Protein AF-A0A3A5UKL8-F1 (afdb_monomer_lite)

Foldseek 3Di:
DDDDDDDDDDDDDDDDDDDDDDDDDDPPPPPPPCPPVNVVVVVVVVVCVVCVVLVVLLVCLPVVDDDDDDPDDDDDDPQFQFKFKDFPPDGGPAPDDDDQKFQAALVLLVVLVVVVCVVQVWAWDDWDADPQRKTKTWTWDADDRNGFTKIKIWIWHADPVNRIIGIIIIIGTPDDRHPVCPGNVVSVVSRCSSVVSD

Structure (mmCIF, N/CA/C/O backbone):
data_AF-A0A3A5UKL8-F1
#
_entry.id   AF-A0A3A5UKL8-F1
#
loop_
_atom_site.group_PDB
_atom_site.id
_atom_site.type_symbol
_atom_site.label_atom_id
_atom_site.label_alt_id
_atom_site.label_comp_id
_atom_site.label_asym_id
_atom_site.label_entity_id
_atom_site.label_seq_id
_atom_site.pdbx_PDB_ins_code
_atom_site.Cartn_x
_atom_site.Cartn_y
_atom_site.Cartn_z
_atom_site.occupancy
_atom_site.B_iso_or_equiv
_atom_site.auth_seq_id
_atom_site.auth_comp_id
_atom_site.auth_asym_id
_atom_site.auth_atom_id
_atom_site.pdbx_PDB_model_num
ATOM 1 N N . MET A 1 1 ? 36.998 -46.844 -0.025 1.00 38.53 1 MET A N 1
ATOM 2 C CA . MET A 1 1 ? 38.400 -46.957 -0.486 1.00 38.53 1 MET A CA 1
ATOM 3 C C . MET A 1 1 ? 38.426 -47.732 -1.798 1.00 38.53 1 MET A C 1
ATOM 5 O O . MET A 1 1 ? 38.060 -48.898 -1.775 1.00 38.53 1 MET A O 1
ATOM 9 N N . LYS A 1 2 ? 38.783 -47.082 -2.916 1.00 34.06 2 LYS A N 1
ATOM 10 C CA . LYS A 1 2 ? 39.516 -47.637 -4.077 1.00 34.06 2 LYS A CA 1
ATOM 11 C C . LYS A 1 2 ? 39.661 -46.534 -5.134 1.00 34.06 2 LYS A C 1
ATOM 13 O O . LYS A 1 2 ? 38.795 -46.319 -5.970 1.00 34.06 2 LYS A O 1
ATOM 18 N N . PHE A 1 3 ? 40.767 -45.805 -5.012 1.00 35.03 3 PHE A N 1
ATOM 19 C CA . PHE A 1 3 ? 41.309 -44.930 -6.044 1.00 35.03 3 PHE A CA 1
ATOM 20 C C . PHE A 1 3 ? 41.903 -45.806 -7.150 1.00 35.03 3 PHE A C 1
ATOM 22 O O . PHE A 1 3 ? 42.757 -46.646 -6.864 1.00 35.03 3 PHE A O 1
ATOM 29 N N . TYR A 1 4 ? 41.491 -45.598 -8.398 1.00 35.16 4 TYR A N 1
ATOM 30 C CA . TYR A 1 4 ? 42.176 -46.180 -9.549 1.00 35.16 4 TYR A CA 1
ATOM 31 C C . TYR A 1 4 ? 43.195 -45.176 -10.083 1.00 35.16 4 TYR A C 1
ATOM 33 O O . TYR A 1 4 ? 42.866 -44.181 -10.718 1.00 35.16 4 TYR A O 1
ATOM 41 N N . ARG A 1 5 ? 44.458 -45.453 -9.755 1.00 34.31 5 ARG A N 1
ATOM 42 C CA . ARG A 1 5 ? 45.658 -44.773 -10.237 1.00 34.31 5 ARG A CA 1
ATOM 43 C C . ARG A 1 5 ? 46.143 -45.558 -11.457 1.00 34.31 5 ARG A C 1
ATOM 45 O O . ARG A 1 5 ? 46.625 -46.679 -11.293 1.00 34.31 5 ARG A O 1
ATOM 52 N N . TRP A 1 6 ? 45.973 -45.023 -12.664 1.00 31.05 6 TRP A N 1
ATOM 53 C CA . TRP A 1 6 ? 46.477 -45.678 -13.873 1.00 31.05 6 TRP A CA 1
ATOM 54 C C . TRP A 1 6 ? 47.944 -45.293 -14.098 1.00 31.05 6 TRP A C 1
ATOM 56 O O . TRP A 1 6 ? 48.316 -44.123 -14.031 1.00 31.05 6 TRP A O 1
ATOM 66 N N . LYS A 1 7 ? 48.784 -46.320 -14.242 1.00 36.78 7 LYS A N 1
ATOM 67 C CA . LYS A 1 7 ? 50.241 -46.243 -14.364 1.00 36.78 7 LYS A CA 1
ATOM 68 C C . LYS A 1 7 ? 50.633 -45.846 -15.784 1.00 36.78 7 LYS A C 1
ATOM 70 O O . LYS A 1 7 ? 50.150 -46.434 -16.744 1.00 36.78 7 LYS A O 1
ATOM 75 N N . SER A 1 8 ? 51.597 -44.935 -15.880 1.00 43.41 8 SER A N 1
ATOM 76 C CA . SER A 1 8 ? 52.419 -44.747 -17.069 1.00 43.41 8 SER A CA 1
ATOM 77 C C . SER A 1 8 ? 53.201 -46.024 -17.382 1.00 43.41 8 SER A C 1
ATOM 79 O O . SER A 1 8 ? 53.858 -46.572 -16.493 1.00 43.41 8 SER A O 1
ATOM 81 N N . GLN A 1 9 ? 53.226 -46.429 -18.647 1.00 43.12 9 GLN A N 1
ATOM 82 C CA . GLN A 1 9 ? 54.309 -47.242 -19.186 1.00 43.12 9 GLN A CA 1
ATOM 83 C C . GLN A 1 9 ? 54.760 -46.642 -20.516 1.00 43.12 9 GLN A C 1
ATOM 85 O O . GLN A 1 9 ? 54.024 -46.622 -21.496 1.00 43.12 9 GLN A O 1
ATOM 90 N N . GLN A 1 10 ? 55.984 -46.120 -20.490 1.00 45.31 10 GLN A N 1
ATOM 91 C CA . GLN A 1 10 ? 56.838 -45.944 -21.654 1.00 45.31 10 GLN A CA 1
ATOM 92 C C . GLN A 1 10 ? 57.275 -47.329 -22.153 1.00 45.31 10 GLN A C 1
ATOM 94 O O . GLN A 1 10 ? 57.705 -48.162 -21.356 1.00 45.31 10 GLN A O 1
ATOM 99 N N . ALA A 1 11 ? 57.234 -47.532 -23.464 1.00 36.69 11 ALA A N 1
ATOM 100 C CA . ALA A 1 11 ? 58.047 -48.498 -24.202 1.00 36.69 11 ALA A CA 1
ATOM 101 C C . ALA A 1 11 ? 58.337 -47.837 -25.564 1.00 36.69 11 ALA A C 1
ATOM 103 O O . ALA A 1 11 ? 57.407 -47.368 -26.212 1.00 36.69 11 ALA A O 1
ATOM 104 N N . CYS A 1 12 ? 59.597 -47.472 -25.846 1.00 33.09 12 CYS A N 1
ATOM 105 C CA . CYS A 1 12 ? 60.491 -48.168 -26.796 1.00 33.09 12 CYS A CA 1
ATOM 106 C C . CYS A 1 12 ? 59.789 -48.528 -28.122 1.00 33.09 12 CYS A C 1
ATOM 108 O O . CYS A 1 12 ? 58.772 -49.198 -28.098 1.00 33.09 12 CYS A O 1
ATOM 110 N N . GLN A 1 13 ? 60.273 -48.213 -29.321 1.00 34.19 13 GLN A N 1
ATOM 111 C CA . GLN A 1 13 ? 61.625 -47.931 -29.789 1.00 34.19 13 GLN A CA 1
ATOM 112 C C . GLN A 1 13 ? 61.502 -47.472 -31.260 1.00 34.19 13 GLN A C 1
ATOM 114 O O . GLN A 1 13 ? 60.714 -48.029 -32.015 1.00 34.19 13 GLN A O 1
ATOM 119 N N . SER A 1 14 ? 62.276 -46.449 -31.623 1.00 34.25 14 SER A N 1
ATOM 120 C CA . SER A 1 14 ? 62.983 -46.261 -32.903 1.00 34.25 14 SER A CA 1
ATOM 121 C C . SER A 1 14 ? 62.468 -46.982 -34.166 1.00 34.25 14 SER A C 1
ATOM 123 O O . SER A 1 14 ? 62.707 -48.175 -34.343 1.00 34.25 14 SER A O 1
ATOM 125 N N . PHE A 1 15 ? 61.944 -46.206 -35.120 1.00 32.59 15 PHE A N 1
ATOM 126 C CA . PHE A 1 15 ? 62.039 -46.516 -36.548 1.00 32.59 15 PHE A CA 1
ATOM 127 C C . PHE A 1 15 ? 62.592 -45.286 -37.274 1.00 32.59 15 PHE A C 1
ATOM 129 O O . PHE A 1 15 ? 61.926 -44.262 -37.412 1.00 32.59 15 PHE A O 1
ATOM 136 N N . THR A 1 16 ? 63.862 -45.373 -37.651 1.00 41.19 16 THR A N 1
ATOM 137 C CA . THR A 1 16 ? 64.519 -44.499 -38.620 1.00 41.19 16 THR A CA 1
ATOM 138 C C . THR A 1 16 ? 64.016 -44.851 -40.012 1.00 41.19 16 THR A C 1
ATOM 140 O O . THR A 1 16 ? 64.314 -45.938 -40.493 1.00 41.19 16 THR A O 1
ATOM 143 N N . GLU A 1 17 ? 63.340 -43.923 -40.681 1.00 34.19 17 GLU A N 1
ATOM 144 C CA . GLU A 1 17 ? 63.534 -43.740 -42.119 1.00 34.19 17 GLU A CA 1
ATOM 145 C C . GLU A 1 17 ? 63.201 -42.297 -42.502 1.00 34.19 17 GLU A C 1
ATOM 147 O O . GLU A 1 17 ? 62.068 -41.826 -42.428 1.00 34.19 17 GLU A O 1
ATOM 152 N N . GLU A 1 18 ? 64.256 -41.586 -42.869 1.00 46.56 18 GLU A N 1
ATOM 153 C CA . GLU A 1 18 ? 64.249 -40.262 -43.456 1.00 46.56 18 GLU A CA 1
ATOM 154 C C . GLU A 1 18 ? 63.821 -40.405 -44.923 1.00 46.56 18 GLU A C 1
ATOM 156 O O . GLU A 1 18 ? 64.554 -40.957 -45.743 1.00 46.56 18 GLU A O 1
ATOM 161 N N . LYS A 1 19 ? 62.620 -39.934 -45.269 1.00 36.34 19 LYS A N 1
ATOM 162 C CA . LYS A 1 19 ? 62.256 -39.638 -46.660 1.00 36.34 19 LYS A CA 1
ATOM 163 C C . LYS A 1 19 ? 61.601 -38.272 -46.739 1.00 36.34 19 LYS A C 1
ATOM 165 O O . LYS A 1 19 ? 60.424 -38.091 -46.446 1.00 36.34 19 LYS A O 1
ATOM 170 N N . THR A 1 20 ? 62.416 -37.321 -47.167 1.00 42.19 20 THR A N 1
ATOM 171 C CA . THR A 1 20 ? 62.045 -35.994 -47.635 1.00 42.19 20 THR A CA 1
ATOM 172 C C . THR A 1 20 ? 61.015 -36.119 -48.757 1.00 42.19 20 THR A C 1
ATOM 174 O O . THR A 1 20 ? 61.348 -36.526 -49.869 1.00 42.19 20 THR A O 1
ATOM 177 N N . VAL A 1 21 ? 59.763 -35.757 -48.479 1.00 41.50 21 VAL A N 1
ATOM 178 C CA . VAL A 1 21 ? 58.783 -35.413 -49.514 1.00 41.50 21 VAL A CA 1
ATOM 179 C C . VAL A 1 21 ? 58.442 -33.948 -49.318 1.00 41.50 21 VAL A C 1
ATOM 181 O O . VAL A 1 21 ? 57.810 -33.550 -48.343 1.00 41.50 21 VAL A O 1
ATOM 184 N N . ALA A 1 22 ? 58.962 -33.145 -50.238 1.00 43.88 22 ALA A N 1
ATOM 185 C CA . ALA A 1 22 ? 58.664 -31.736 -50.358 1.00 43.88 22 ALA A CA 1
ATOM 186 C C . ALA A 1 22 ? 57.206 -31.537 -50.792 1.00 43.88 22 ALA A C 1
ATOM 188 O O . ALA A 1 22 ? 56.744 -32.196 -51.721 1.00 43.88 22 ALA A O 1
ATOM 189 N N . GLY A 1 23 ? 56.550 -30.562 -50.164 1.00 50.50 23 GLY A N 1
ATOM 190 C CA . GLY A 1 23 ? 55.407 -29.851 -50.730 1.00 50.50 23 GLY A CA 1
ATOM 191 C C . GLY A 1 23 ? 54.061 -30.549 -50.586 1.00 50.50 23 GLY A C 1
ATOM 192 O O . GLY A 1 23 ? 53.687 -31.354 -51.430 1.00 50.50 23 GLY A O 1
ATOM 193 N N . LEU A 1 24 ? 53.313 -30.152 -49.556 1.00 37.59 24 LEU A N 1
ATOM 194 C CA . LEU A 1 24 ? 51.869 -29.901 -49.598 1.00 37.59 24 LEU A CA 1
ATOM 195 C C . LEU A 1 24 ? 51.507 -29.208 -48.281 1.00 37.59 24 LEU A C 1
ATOM 197 O O . LEU A 1 24 ? 51.531 -29.824 -47.217 1.00 37.59 24 LEU A O 1
ATOM 201 N N . ASP A 1 25 ? 51.262 -27.902 -48.369 1.00 43.31 25 ASP A N 1
ATOM 202 C CA . ASP A 1 25 ? 50.915 -27.039 -47.245 1.00 43.31 25 ASP A CA 1
ATOM 203 C C . ASP A 1 25 ? 49.717 -27.609 -46.476 1.00 43.31 25 ASP A C 1
ATOM 205 O O . ASP A 1 25 ? 48.596 -27.695 -46.981 1.00 43.31 25 ASP A O 1
ATOM 209 N N . SER A 1 26 ? 49.955 -28.005 -45.228 1.00 47.50 26 SER A N 1
ATOM 210 C CA . SER A 1 26 ? 48.895 -28.210 -44.247 1.00 47.50 26 SER A CA 1
ATOM 211 C C . SER A 1 26 ? 48.139 -26.889 -44.080 1.00 47.50 26 SER A C 1
ATOM 213 O O . SER A 1 26 ? 48.803 -25.875 -43.842 1.00 47.50 26 SER A O 1
ATOM 215 N N . PRO A 1 27 ? 46.793 -26.853 -44.157 1.00 44.50 27 PRO A N 1
ATOM 216 C CA . PRO A 1 27 ? 46.073 -25.630 -43.856 1.00 44.50 27 PRO A CA 1
ATOM 217 C C . PRO A 1 27 ? 46.375 -25.304 -42.398 1.00 44.50 27 PRO A C 1
ATOM 219 O O . PRO A 1 27 ? 46.068 -26.090 -41.497 1.00 44.50 27 PRO A O 1
ATOM 222 N N . SER A 1 28 ? 47.033 -24.171 -42.170 1.00 49.81 28 SER A N 1
ATOM 223 C CA . SER A 1 28 ? 47.140 -23.592 -40.846 1.00 49.81 28 SER A CA 1
ATOM 224 C C . SER A 1 28 ? 45.715 -23.398 -40.350 1.00 49.81 28 SER A C 1
ATOM 226 O O . SER A 1 28 ? 44.992 -22.514 -40.809 1.00 49.81 28 SER A O 1
ATOM 228 N N . PHE A 1 29 ? 45.282 -24.269 -39.441 1.00 46.78 29 PHE A N 1
ATOM 229 C CA . PHE A 1 29 ? 44.143 -23.981 -38.594 1.00 46.78 29 PHE A CA 1
ATOM 230 C C . PHE A 1 29 ? 44.604 -22.838 -37.696 1.00 46.78 29 PHE A C 1
ATOM 232 O O . PHE A 1 29 ? 45.154 -23.060 -36.617 1.00 46.78 29 PHE A O 1
ATOM 239 N N . GLU A 1 30 ? 44.481 -21.610 -38.202 1.00 51.97 30 GLU A N 1
ATOM 240 C CA . GLU A 1 30 ? 44.571 -20.413 -37.387 1.00 51.97 30 GLU A CA 1
ATOM 241 C C . GLU A 1 30 ? 43.413 -20.504 -36.400 1.00 51.97 30 GLU A C 1
ATOM 243 O O . GLU A 1 30 ? 42.276 -20.119 -36.677 1.00 51.97 30 GLU A O 1
ATOM 248 N N . ALA A 1 31 ? 43.689 -21.113 -35.248 1.00 53.84 31 ALA A N 1
ATOM 249 C CA . ALA A 1 31 ? 42.859 -20.946 -34.083 1.00 53.84 31 ALA A CA 1
ATOM 250 C C . ALA A 1 31 ? 42.788 -19.438 -33.864 1.00 53.84 31 ALA A C 1
ATOM 252 O O . ALA A 1 31 ? 43.790 -18.799 -33.551 1.00 53.84 31 ALA A O 1
ATOM 253 N N . PHE A 1 32 ? 41.617 -18.865 -34.122 1.00 56.09 32 PHE A N 1
ATOM 254 C CA . PHE A 1 32 ? 41.332 -17.478 -33.818 1.00 56.09 32 PHE A CA 1
ATOM 255 C C . PHE A 1 32 ? 41.470 -17.332 -32.299 1.00 56.09 32 PHE A C 1
ATOM 257 O O . PHE A 1 32 ? 40.520 -17.584 -31.554 1.00 56.09 32 PHE A O 1
ATOM 264 N N . GLU A 1 33 ? 42.676 -16.995 -31.832 1.00 60.69 33 GLU A N 1
ATOM 265 C CA . GLU A 1 33 ? 42.935 -16.536 -30.475 1.00 60.69 33 GLU A CA 1
ATOM 266 C C . GLU A 1 33 ? 42.193 -15.214 -30.325 1.00 60.69 33 GLU A C 1
ATOM 268 O O . GLU A 1 33 ? 42.718 -14.119 -30.524 1.00 60.69 33 GLU A O 1
ATOM 273 N N . MET A 1 34 ? 40.898 -15.315 -30.044 1.00 60.25 34 MET A N 1
ATOM 274 C CA . MET A 1 34 ? 40.113 -14.152 -29.714 1.00 60.25 34 MET A CA 1
ATOM 275 C C . MET A 1 34 ? 40.633 -13.645 -28.377 1.00 60.25 34 MET A C 1
ATOM 277 O O . MET A 1 34 ? 40.424 -14.276 -27.340 1.00 60.25 34 MET A O 1
ATOM 281 N N . ASP A 1 35 ? 41.322 -12.508 -28.421 1.00 78.00 35 ASP A N 1
ATOM 282 C CA . ASP A 1 35 ? 41.849 -11.837 -27.244 1.00 78.00 35 ASP A CA 1
ATOM 283 C C . ASP A 1 35 ? 40.773 -11.774 -26.146 1.00 78.00 35 ASP A C 1
ATOM 285 O O . ASP A 1 35 ? 39.635 -11.347 -26.379 1.00 78.00 35 ASP A O 1
ATOM 289 N N . ARG A 1 36 ? 41.132 -12.214 -24.935 1.00 75.12 36 ARG A N 1
ATOM 290 C CA . ARG A 1 36 ? 40.248 -12.247 -23.762 1.00 75.12 36 ARG A CA 1
ATOM 291 C C . ARG A 1 36 ? 39.594 -10.885 -23.524 1.00 75.12 36 ARG A C 1
ATOM 293 O O . ARG A 1 36 ? 38.433 -10.845 -23.122 1.00 75.12 36 ARG A O 1
ATOM 300 N N . SER A 1 37 ? 40.287 -9.785 -23.838 1.00 81.50 37 SER A N 1
ATOM 301 C CA . SER A 1 37 ? 39.715 -8.436 -23.745 1.00 81.50 37 SER A CA 1
ATOM 302 C C . SER A 1 37 ? 38.601 -8.197 -24.775 1.00 81.50 37 SER A C 1
ATOM 304 O O . SER A 1 37 ? 37.589 -7.568 -24.470 1.00 81.50 37 SER A O 1
ATOM 306 N N . THR A 1 38 ? 38.735 -8.751 -25.981 1.00 82.44 38 THR A N 1
ATOM 307 C CA . THR A 1 38 ? 37.734 -8.662 -27.052 1.00 82.44 38 THR A CA 1
ATOM 308 C C . THR A 1 38 ? 36.508 -9.518 -26.729 1.00 82.44 38 THR A C 1
ATOM 310 O O . THR A 1 38 ? 35.379 -9.062 -26.910 1.00 82.44 38 THR A O 1
ATOM 313 N N . LEU A 1 39 ? 36.712 -10.717 -26.177 1.00 81.94 39 LEU A N 1
ATOM 314 C CA . LEU A 1 39 ? 35.647 -11.571 -25.638 1.00 81.94 39 LEU A CA 1
ATOM 315 C C . LEU A 1 39 ? 34.871 -10.888 -24.506 1.00 81.94 39 LEU A C 1
ATOM 317 O O . LEU A 1 39 ? 33.641 -10.875 -24.520 1.00 81.94 39 LEU A O 1
ATOM 321 N N . GLN A 1 40 ? 35.581 -10.265 -23.563 1.00 88.62 40 GLN A N 1
ATOM 322 C CA . GLN A 1 40 ? 34.977 -9.512 -22.462 1.00 88.62 40 GLN A CA 1
ATOM 323 C C . GLN A 1 40 ? 34.158 -8.319 -22.966 1.00 88.62 40 GLN A C 1
ATOM 325 O O . GLN A 1 40 ? 33.013 -8.148 -22.555 1.00 88.62 40 GLN A O 1
ATOM 330 N N . LYS A 1 41 ? 34.695 -7.528 -23.904 1.00 92.06 41 LYS A N 1
ATOM 331 C CA . LYS A 1 41 ? 33.972 -6.398 -24.512 1.00 92.06 41 LYS A CA 1
ATOM 332 C C . LYS A 1 41 ? 32.702 -6.854 -25.231 1.00 92.06 41 LYS A C 1
ATOM 334 O O . LYS A 1 41 ? 31.648 -6.262 -25.025 1.00 92.06 41 LYS A O 1
ATOM 339 N N . ARG A 1 42 ? 32.779 -7.925 -26.032 1.00 92.25 42 ARG A N 1
ATOM 340 C CA . ARG A 1 42 ? 31.611 -8.508 -26.717 1.00 92.25 42 ARG A CA 1
ATOM 341 C C . ARG A 1 42 ? 30.565 -9.002 -25.717 1.00 92.25 42 ARG A C 1
ATOM 343 O O . ARG A 1 42 ? 29.3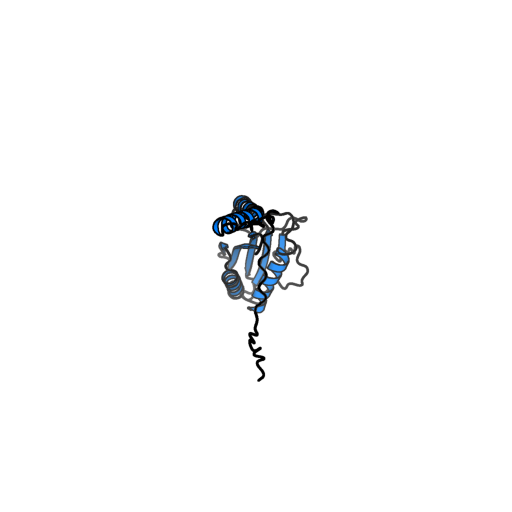87 -8.720 -25.898 1.00 92.25 42 ARG A O 1
ATOM 350 N N . GLY A 1 43 ? 30.996 -9.665 -24.644 1.00 93.50 43 GLY A N 1
ATOM 351 C CA . GLY A 1 43 ? 30.113 -10.105 -23.563 1.00 93.50 43 GLY A CA 1
ATOM 352 C C . GLY A 1 43 ? 29.381 -8.944 -22.887 1.00 93.50 43 GLY A C 1
ATOM 353 O O . GLY A 1 43 ? 28.164 -8.996 -22.744 1.00 93.50 43 GLY A O 1
ATOM 354 N N . ILE A 1 44 ? 30.091 -7.864 -22.546 1.00 94.81 44 ILE A N 1
ATOM 355 C CA . ILE A 1 44 ? 29.489 -6.663 -21.943 1.00 94.81 44 ILE A CA 1
ATOM 356 C C . ILE A 1 44 ? 28.454 -6.037 -22.883 1.00 94.81 44 ILE A C 1
ATOM 358 O O . ILE A 1 44 ? 27.345 -5.732 -22.452 1.00 94.81 44 ILE A O 1
ATOM 362 N N . VAL A 1 45 ? 28.784 -5.881 -24.168 1.00 95.25 45 VAL A N 1
ATOM 363 C CA . VAL A 1 45 ? 27.853 -5.321 -25.159 1.00 95.25 45 VAL A CA 1
ATOM 364 C C . VAL A 1 45 ? 26.594 -6.181 -25.278 1.00 95.25 45 VAL A C 1
ATOM 366 O O . VAL A 1 45 ? 25.495 -5.637 -25.299 1.00 95.25 45 VAL A O 1
ATOM 369 N N . LEU A 1 46 ? 26.728 -7.511 -25.298 1.00 96.00 46 LEU A N 1
ATOM 370 C CA . LEU A 1 46 ? 25.575 -8.414 -25.336 1.00 96.00 46 LEU A CA 1
ATOM 371 C C . LEU A 1 46 ? 24.699 -8.284 -24.086 1.00 96.00 46 LEU A C 1
ATOM 373 O O . LEU A 1 46 ? 23.481 -8.196 -24.214 1.00 96.00 46 LEU A O 1
ATOM 377 N N . VAL A 1 47 ? 25.297 -8.214 -22.893 1.00 96.19 47 VAL A N 1
ATOM 378 C CA . VAL A 1 47 ? 24.549 -8.016 -21.639 1.00 96.19 47 VAL A CA 1
ATOM 379 C C . VAL A 1 47 ? 23.787 -6.692 -21.658 1.00 96.19 47 VAL A C 1
ATOM 381 O O . VAL A 1 47 ? 22.615 -6.667 -21.294 1.00 96.19 47 VAL A O 1
ATOM 384 N N . LEU A 1 48 ? 24.419 -5.607 -22.115 1.00 95.31 48 LEU A N 1
ATOM 385 C CA . LEU A 1 48 ? 23.770 -4.299 -22.235 1.00 95.31 48 LEU A CA 1
ATOM 386 C C . LEU A 1 48 ? 22.632 -4.312 -23.256 1.00 95.31 48 LEU A C 1
ATOM 388 O O . LEU A 1 48 ? 21.573 -3.756 -22.991 1.00 95.31 48 LEU A O 1
ATOM 392 N N . LEU A 1 49 ? 22.817 -4.963 -24.406 1.00 96.25 49 LEU A N 1
ATOM 393 C CA . LEU A 1 49 ? 21.767 -5.069 -25.420 1.00 96.25 49 LEU A CA 1
ATOM 394 C C . LEU A 1 49 ? 20.561 -5.850 -24.894 1.00 96.25 49 LEU A C 1
ATOM 396 O O . LEU A 1 49 ? 19.434 -5.394 -25.063 1.00 96.25 49 LEU A O 1
ATOM 400 N N . ILE A 1 50 ? 20.795 -6.972 -24.209 1.00 96.62 50 ILE A N 1
ATOM 401 C CA . ILE A 1 50 ? 19.732 -7.807 -23.634 1.00 96.62 50 ILE A CA 1
ATOM 402 C C . ILE A 1 50 ? 19.005 -7.082 -22.492 1.00 96.62 50 ILE A C 1
ATOM 404 O O . ILE A 1 50 ? 17.787 -7.197 -22.385 1.00 96.62 50 ILE A O 1
ATOM 408 N N . SER A 1 51 ? 19.714 -6.321 -21.651 1.00 96.06 51 SER A N 1
ATOM 409 C CA . SER A 1 51 ? 19.100 -5.591 -20.531 1.00 96.06 51 SER A CA 1
ATOM 410 C C . SER A 1 51 ? 18.485 -4.247 -20.927 1.00 96.06 51 SER A C 1
ATOM 412 O O . SER A 1 51 ? 17.638 -3.730 -20.196 1.00 96.06 51 SER A O 1
ATOM 414 N N . SER A 1 52 ? 18.862 -3.688 -22.084 1.00 96.44 52 SER A N 1
ATOM 415 C CA . SER A 1 52 ? 18.408 -2.366 -22.525 1.00 96.44 52 SER A CA 1
ATOM 416 C C . SER A 1 52 ? 16.885 -2.200 -22.567 1.00 96.44 52 SER A C 1
ATOM 418 O O . SER A 1 52 ? 16.424 -1.170 -22.075 1.00 96.44 52 SER A O 1
ATOM 420 N N . PRO A 1 53 ? 16.066 -3.169 -23.034 1.00 95.50 53 PRO A N 1
ATOM 421 C CA . PRO A 1 53 ? 14.619 -2.985 -23.051 1.00 95.50 53 PRO A CA 1
ATOM 422 C C . PRO A 1 53 ? 14.046 -2.880 -21.636 1.00 95.50 53 PRO A C 1
ATOM 424 O O . PRO A 1 53 ? 13.222 -2.010 -21.375 1.00 95.50 53 PRO A O 1
ATOM 427 N N . TRP A 1 54 ? 14.529 -3.704 -20.699 1.00 95.38 54 TRP A N 1
ATOM 428 C CA . TRP A 1 54 ? 14.087 -3.648 -19.305 1.00 95.38 54 TRP A CA 1
ATOM 429 C C . TRP A 1 54 ? 14.476 -2.317 -18.652 1.00 95.38 54 TRP A C 1
ATOM 431 O O . TRP A 1 54 ? 13.638 -1.688 -18.015 1.00 95.38 54 TRP A O 1
ATOM 441 N N . LEU A 1 55 ? 15.704 -1.834 -18.872 1.00 95.12 55 LEU A N 1
ATOM 442 C CA . LEU A 1 55 ? 16.150 -0.537 -18.348 1.00 95.12 55 LEU A CA 1
ATOM 443 C C . LEU A 1 55 ? 15.340 0.635 -18.918 1.00 95.12 55 LEU A C 1
ATOM 445 O O . LEU A 1 55 ? 14.989 1.553 -18.179 1.00 95.12 55 LEU A O 1
ATOM 449 N N . LEU A 1 56 ? 15.009 0.595 -20.210 1.00 95.12 56 LEU A N 1
ATOM 450 C CA . LEU A 1 56 ? 14.154 1.601 -20.842 1.00 95.12 56 LEU A CA 1
ATOM 451 C C . LEU A 1 56 ? 12.734 1.574 -20.265 1.00 95.12 56 LEU A C 1
ATOM 453 O O . LEU A 1 56 ? 12.185 2.633 -19.972 1.00 95.12 56 LEU A O 1
ATOM 457 N N . CYS A 1 57 ? 12.164 0.387 -20.034 1.00 94.00 57 CYS A N 1
ATOM 458 C CA . CYS A 1 57 ? 10.882 0.252 -19.342 1.00 94.00 57 CYS A CA 1
ATOM 459 C C . CYS A 1 57 ? 10.939 0.834 -17.925 1.00 94.00 57 CYS A C 1
ATOM 461 O O . CYS A 1 57 ? 10.048 1.584 -17.545 1.00 94.00 57 CYS A O 1
ATOM 463 N N . GLN A 1 58 ? 11.998 0.550 -17.164 1.00 93.94 58 GLN A N 1
ATOM 464 C CA . GLN A 1 58 ? 12.172 1.099 -15.817 1.00 93.94 58 GLN A CA 1
ATOM 465 C C . GLN A 1 58 ? 12.254 2.630 -15.825 1.00 93.94 58 GLN A C 1
ATOM 467 O O . GLN A 1 58 ? 11.599 3.291 -15.021 1.00 93.94 58 GLN A O 1
ATOM 472 N N . ALA A 1 59 ? 13.012 3.206 -16.763 1.00 94.19 59 ALA A N 1
ATOM 473 C CA . ALA A 1 59 ? 13.090 4.654 -16.929 1.00 94.19 59 ALA A CA 1
ATOM 474 C C . ALA A 1 59 ? 11.724 5.260 -17.294 1.00 94.19 59 ALA A C 1
ATOM 476 O O . ALA A 1 59 ? 11.341 6.287 -16.738 1.00 94.19 59 ALA A O 1
ATOM 477 N N . TRP A 1 60 ? 10.966 4.604 -18.179 1.00 94.88 60 TRP A N 1
ATOM 478 C CA . TRP A 1 60 ? 9.614 5.031 -18.541 1.00 94.88 60 TRP A CA 1
ATOM 479 C C . TRP A 1 60 ? 8.662 5.010 -17.344 1.00 94.88 60 TRP A C 1
ATOM 481 O O . TRP A 1 60 ? 7.954 5.985 -17.117 1.00 94.88 60 TRP A O 1
ATOM 491 N N . ILE A 1 61 ? 8.661 3.932 -16.556 1.00 93.56 61 ILE A N 1
ATOM 492 C CA . ILE A 1 61 ? 7.811 3.795 -15.364 1.00 93.56 61 ILE A CA 1
ATOM 493 C C . ILE A 1 61 ? 8.131 4.893 -14.345 1.00 93.56 61 ILE A C 1
ATOM 495 O O . ILE A 1 61 ? 7.217 5.528 -13.826 1.00 93.56 61 ILE A O 1
ATOM 499 N N . ALA A 1 62 ? 9.418 5.157 -14.102 1.00 89.19 62 ALA A N 1
ATOM 500 C CA . ALA A 1 62 ? 9.854 6.171 -13.146 1.00 89.19 62 ALA A CA 1
ATOM 501 C C . ALA A 1 62 ? 9.400 7.594 -13.520 1.00 89.19 62 ALA A C 1
ATOM 503 O O . ALA A 1 62 ? 9.137 8.399 -12.633 1.00 89.19 62 ALA A O 1
ATOM 504 N N . VAL A 1 63 ? 9.309 7.902 -14.817 1.00 92.31 63 VAL A N 1
ATOM 505 C CA . VAL A 1 63 ? 8.849 9.213 -15.308 1.00 92.31 63 VAL A CA 1
ATOM 506 C C . VAL A 1 63 ? 7.326 9.261 -15.462 1.00 92.31 63 VAL A C 1
ATOM 508 O O . VAL A 1 63 ? 6.718 10.298 -15.219 1.00 92.31 63 VAL A O 1
ATOM 511 N N . GLY A 1 64 ? 6.704 8.156 -15.875 1.00 91.06 64 GLY A N 1
ATOM 512 C CA . GLY A 1 64 ? 5.277 8.086 -16.189 1.00 91.06 64 GLY A CA 1
ATOM 513 C C . GLY A 1 64 ? 4.356 7.967 -14.975 1.00 91.06 64 GLY A C 1
ATOM 514 O O . GLY A 1 64 ? 3.159 8.195 -15.120 1.00 91.06 64 GLY A O 1
ATOM 515 N N . ALA A 1 65 ? 4.887 7.615 -13.804 1.00 91.62 65 ALA A N 1
ATOM 516 C CA . ALA A 1 65 ? 4.115 7.448 -12.574 1.00 91.62 65 ALA A CA 1
ATOM 517 C C . ALA A 1 65 ? 4.791 8.134 -11.378 1.00 91.62 65 ALA A C 1
ATOM 519 O O . ALA A 1 65 ? 5.309 7.444 -10.490 1.00 91.62 65 ALA A O 1
ATOM 520 N N . PRO A 1 66 ? 4.811 9.480 -11.351 1.00 89.50 66 PRO A N 1
ATOM 521 C CA . PRO A 1 66 ? 5.311 10.224 -10.202 1.00 89.50 66 PRO A CA 1
ATOM 522 C C . PRO A 1 66 ? 4.510 9.891 -8.938 1.00 89.50 66 PRO A C 1
ATOM 524 O O . PRO A 1 66 ? 3.384 9.400 -9.011 1.00 89.50 66 PRO A O 1
ATOM 527 N N . ASP A 1 67 ? 5.126 10.121 -7.779 1.00 90.75 67 ASP A N 1
ATOM 528 C CA . ASP A 1 67 ? 4.464 9.953 -6.487 1.00 90.75 67 ASP A CA 1
ATOM 529 C C . ASP A 1 67 ? 3.517 11.125 -6.230 1.00 90.75 67 ASP A C 1
ATOM 531 O O . ASP A 1 67 ? 3.963 12.263 -6.112 1.00 90.75 67 ASP A O 1
ATOM 535 N N . GLU A 1 68 ? 2.228 10.818 -6.125 1.00 88.19 68 GLU A N 1
ATOM 536 C CA . GLU A 1 68 ? 1.156 11.757 -5.801 1.00 88.19 68 GLU A CA 1
ATOM 537 C C . GLU A 1 68 ? 0.518 11.301 -4.495 1.00 88.19 68 GLU A C 1
ATOM 539 O O . GLU A 1 68 ? 0.224 10.122 -4.352 1.00 88.19 68 GLU A O 1
ATOM 544 N N . ALA A 1 69 ? 0.339 12.202 -3.535 1.00 90.31 69 ALA A N 1
ATOM 545 C CA . ALA A 1 69 ? -0.215 11.871 -2.227 1.00 90.31 69 ALA A CA 1
ATOM 546 C C . ALA A 1 69 ? -1.752 11.878 -2.257 1.00 90.31 69 ALA A C 1
ATOM 548 O O . ALA A 1 69 ? -2.364 12.864 -2.672 1.00 90.31 69 ALA A O 1
ATOM 549 N N . PHE A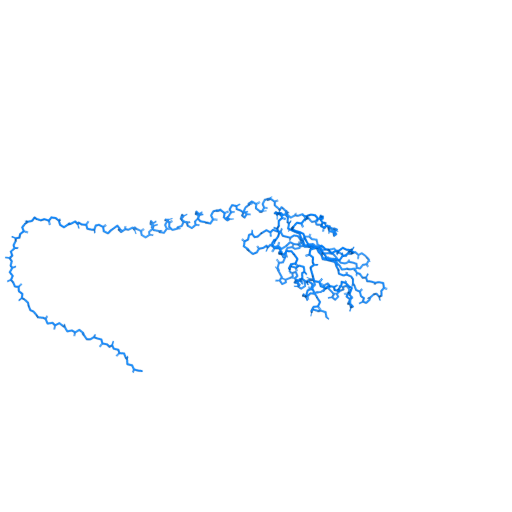 1 70 ? -2.380 10.812 -1.763 1.00 89.69 70 PHE A N 1
ATOM 550 C CA . PHE A 1 70 ? -3.819 10.747 -1.525 1.00 89.69 70 PHE A CA 1
ATOM 551 C C . PHE A 1 70 ? -4.095 11.023 -0.056 1.00 89.69 70 PHE A C 1
ATOM 553 O O . PHE A 1 70 ? -3.685 10.248 0.799 1.00 89.69 70 PHE A O 1
ATOM 560 N N . THR A 1 71 ? -4.813 12.103 0.240 1.00 89.06 71 THR A N 1
ATOM 561 C CA . THR A 1 71 ? -5.225 12.473 1.608 1.00 89.06 71 THR A CA 1
ATOM 562 C C . THR A 1 71 ? -6.620 11.968 1.971 1.00 89.06 71 THR A C 1
ATOM 564 O O . THR A 1 71 ? -7.097 12.178 3.081 1.00 89.06 71 THR A O 1
ATOM 567 N N . VAL A 1 72 ? -7.305 11.335 1.020 1.00 91.12 72 VAL A N 1
ATOM 568 C CA . VAL A 1 72 ? -8.647 10.779 1.180 1.00 91.12 72 VAL A CA 1
ATOM 569 C C . VAL A 1 72 ? -8.693 9.406 0.534 1.00 91.12 72 VAL A C 1
ATOM 571 O O . VAL A 1 72 ? -8.019 9.180 -0.472 1.00 91.12 72 VAL A O 1
ATOM 574 N N . MET A 1 73 ? -9.506 8.511 1.094 1.00 94.19 73 MET A N 1
ATOM 575 C CA . MET A 1 73 ? -9.673 7.164 0.557 1.00 94.19 73 MET A CA 1
ATOM 576 C C .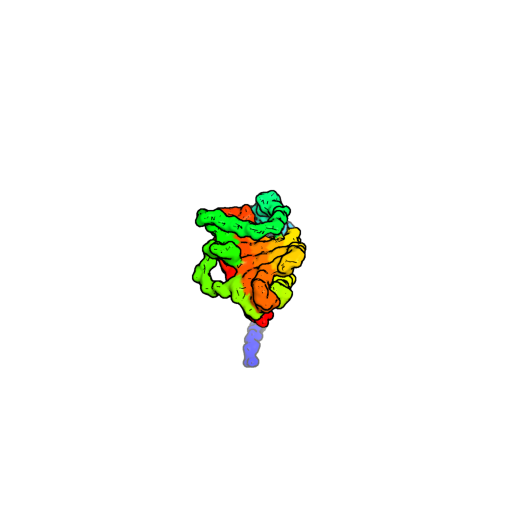 MET A 1 73 ? -10.252 7.218 -0.871 1.00 94.19 73 MET A C 1
ATOM 578 O O . MET A 1 73 ? -11.342 7.768 -1.062 1.00 94.19 73 MET A O 1
ATOM 582 N N . PRO A 1 74 ? -9.542 6.685 -1.881 1.00 93.44 74 PRO A N 1
ATOM 583 C CA . PRO A 1 74 ? -10.028 6.655 -3.256 1.00 93.44 74 PRO A CA 1
ATOM 584 C C . PRO A 1 74 ? -11.026 5.510 -3.490 1.00 93.44 74 PRO A C 1
ATOM 586 O O . PRO A 1 74 ? -11.051 4.511 -2.771 1.00 93.44 74 PRO A O 1
ATOM 589 N N . SER A 1 75 ? -11.829 5.638 -4.548 1.00 93.31 75 SER A N 1
ATOM 590 C CA . SER A 1 75 ? -12.769 4.609 -5.005 1.00 93.31 75 SER A CA 1
ATOM 591 C C . SER A 1 75 ? -12.332 3.993 -6.335 1.00 93.31 75 SER A C 1
ATOM 593 O O . SER A 1 75 ? -11.686 4.643 -7.161 1.00 93.31 75 SER A O 1
ATOM 595 N N . CYS A 1 76 ? -12.695 2.728 -6.558 1.00 93.69 76 CYS A N 1
ATOM 596 C CA . CYS A 1 76 ? -12.406 2.049 -7.819 1.00 93.69 76 CYS A CA 1
ATOM 597 C C . CYS A 1 76 ? -13.454 2.398 -8.893 1.00 93.69 76 CYS A C 1
ATOM 599 O O . CYS A 1 76 ? -14.654 2.293 -8.640 1.00 93.69 76 CYS A O 1
ATOM 601 N N . PRO A 1 77 ? -13.043 2.745 -10.126 1.00 91.69 77 PRO A N 1
ATOM 602 C CA . PRO A 1 77 ? -13.965 2.818 -11.259 1.00 91.69 77 PRO A CA 1
ATOM 603 C C . PRO A 1 77 ? -14.591 1.447 -11.562 1.00 91.69 77 PRO A C 1
ATOM 605 O O . PRO A 1 77 ? -13.881 0.445 -11.558 1.00 91.69 77 PRO A O 1
ATOM 608 N N . GLU A 1 78 ? -15.874 1.395 -11.945 1.00 88.25 78 GLU A N 1
ATOM 609 C CA . GLU A 1 78 ? -16.610 0.125 -12.142 1.00 88.25 78 GLU A CA 1
ATOM 610 C C . GLU A 1 78 ? -15.968 -0.841 -13.156 1.00 88.25 78 GLU A C 1
ATOM 612 O O . GLU A 1 78 ? -16.110 -2.058 -13.046 1.00 88.25 78 GLU A O 1
ATOM 617 N N . THR A 1 79 ? -15.232 -0.316 -14.139 1.00 88.94 79 THR A N 1
ATOM 618 C CA . THR A 1 79 ? -14.567 -1.101 -15.199 1.00 88.94 79 THR A CA 1
ATOM 619 C C . THR A 1 79 ? -13.061 -1.276 -14.980 1.00 88.94 79 THR A C 1
ATOM 621 O O . THR A 1 79 ? -12.358 -1.766 -15.866 1.00 88.94 79 THR A O 1
ATOM 624 N N . SER A 1 80 ? -12.543 -0.871 -13.818 1.00 92.25 80 SER A N 1
ATOM 625 C CA . SER A 1 80 ? -11.116 -0.942 -13.524 1.00 92.25 80 SER A CA 1
ATOM 626 C C . SER A 1 80 ? -10.633 -2.385 -13.389 1.00 92.25 80 SER A C 1
ATOM 628 O O . SER A 1 80 ? -11.138 -3.189 -12.615 1.00 92.25 80 SER A O 1
ATOM 630 N N . SER A 1 81 ? -9.579 -2.722 -14.130 1.00 93.44 81 SER A N 1
ATOM 631 C CA . SER A 1 81 ? -8.915 -4.019 -13.994 1.00 93.44 81 SER A CA 1
ATOM 632 C C . SER A 1 81 ? -7.586 -3.952 -13.232 1.00 93.44 81 SER A C 1
ATOM 634 O O . SER A 1 81 ? -6.854 -4.943 -13.186 1.00 93.44 81 SER A O 1
ATOM 636 N N . ASN A 1 82 ? -7.286 -2.816 -12.612 1.00 94.75 82 ASN A N 1
ATOM 637 C CA . ASN A 1 82 ? -6.051 -2.539 -11.883 1.00 94.75 82 ASN A CA 1
ATOM 638 C C . ASN A 1 82 ? -6.306 -1.922 -10.498 1.00 94.75 82 ASN A C 1
ATOM 640 O O . ASN A 1 82 ? -5.399 -1.321 -9.929 1.00 94.75 82 ASN A O 1
ATOM 644 N N . CYS A 1 83 ? -7.531 -2.022 -9.986 1.00 95.56 83 CYS A N 1
ATOM 645 C CA . CYS A 1 83 ? -7.952 -1.493 -8.694 1.00 95.56 83 CYS A CA 1
ATOM 646 C C . CYS A 1 83 ? -8.644 -2.596 -7.897 1.00 95.56 83 CYS A C 1
ATOM 648 O O . CYS A 1 83 ? -9.373 -3.413 -8.467 1.00 95.56 83 CYS A O 1
ATOM 650 N N . ALA A 1 84 ? -8.416 -2.603 -6.591 1.00 96.81 84 ALA A N 1
ATOM 651 C CA . ALA A 1 84 ? -9.126 -3.418 -5.624 1.00 96.81 84 ALA A CA 1
ATOM 652 C C . ALA A 1 84 ? -9.444 -2.563 -4.393 1.00 96.81 84 ALA A C 1
ATOM 654 O O . ALA A 1 84 ? -8.662 -1.692 -4.004 1.00 96.81 84 ALA A O 1
ATOM 655 N N . HIS A 1 85 ? -10.606 -2.796 -3.792 1.00 96.94 85 HIS A N 1
ATOM 656 C CA . HIS A 1 85 ? -11.069 -2.029 -2.642 1.00 96.94 85 HIS A CA 1
ATOM 657 C C . HIS A 1 85 ? -11.897 -2.900 -1.707 1.00 96.94 85 HIS A C 1
ATOM 659 O O . HIS A 1 85 ? -12.652 -3.766 -2.155 1.00 96.94 85 HIS A O 1
ATOM 665 N N . LEU A 1 86 ? -11.753 -2.658 -0.410 1.00 96.25 86 LEU A N 1
ATOM 666 C CA . LEU A 1 86 ? -12.392 -3.422 0.644 1.00 96.25 86 LEU A CA 1
ATOM 667 C C . LEU A 1 86 ? -12.746 -2.499 1.816 1.00 96.25 86 LEU A C 1
ATOM 669 O O . LEU A 1 86 ? -11.857 -2.059 2.537 1.00 96.25 86 LEU A O 1
ATOM 673 N N . GLY A 1 87 ? -14.033 -2.240 2.042 1.00 94.12 87 GLY A N 1
ATOM 674 C CA . GLY A 1 87 ? -14.504 -1.412 3.158 1.00 94.12 87 GLY A CA 1
ATOM 675 C C . GLY A 1 87 ? -15.253 -0.171 2.697 1.00 94.12 87 GLY A C 1
ATOM 676 O O . GLY A 1 87 ? -15.705 -0.100 1.564 1.00 94.12 87 GLY A O 1
ATOM 677 N N . GLY A 1 88 ? -15.525 0.762 3.612 1.00 87.56 88 GLY A N 1
ATOM 678 C CA . GLY A 1 88 ? -16.218 2.012 3.258 1.00 87.56 88 GLY A CA 1
ATOM 679 C C . GLY A 1 88 ? -17.656 1.852 2.733 1.00 87.56 88 GLY A C 1
ATOM 680 O O . GLY A 1 88 ? -18.268 2.827 2.305 1.00 87.56 88 GLY A O 1
ATOM 681 N N . GLY A 1 89 ? -18.220 0.638 2.784 1.00 85.69 89 GLY A N 1
ATOM 682 C CA . GLY A 1 89 ? -19.521 0.306 2.198 1.00 85.69 89 GLY A CA 1
ATOM 683 C C . GLY A 1 89 ? -19.463 -0.217 0.759 1.00 85.69 89 GLY A C 1
ATOM 684 O O . GLY A 1 89 ? -20.522 -0.463 0.187 1.00 85.69 89 GLY A O 1
ATOM 685 N N . ASP A 1 90 ? -18.268 -0.423 0.199 1.00 86.25 90 ASP A N 1
ATOM 686 C CA . ASP A 1 90 ? -18.060 -1.010 -1.125 1.00 86.25 90 ASP A CA 1
ATOM 687 C C . ASP A 1 90 ? -17.019 -2.144 -1.075 1.00 86.25 90 ASP A C 1
ATOM 689 O O . ASP A 1 90 ? -16.197 -2.271 -0.164 1.00 86.25 90 ASP A O 1
ATOM 693 N N . THR A 1 91 ? -17.079 -3.055 -2.035 1.00 93.06 91 THR A N 1
ATOM 694 C CA . THR A 1 91 ? -16.107 -4.138 -2.183 1.00 93.06 91 THR A CA 1
ATOM 695 C C . THR A 1 91 ? -15.904 -4.387 -3.663 1.00 93.06 91 THR A C 1
ATOM 697 O O . THR A 1 91 ? -16.814 -4.819 -4.368 1.00 93.06 91 THR A O 1
ATOM 700 N N . TYR A 1 92 ? -14.692 -4.115 -4.137 1.00 95.50 92 TYR A N 1
ATOM 701 C CA . TYR A 1 92 ? -14.348 -4.182 -5.547 1.00 95.50 92 TYR A CA 1
ATOM 702 C C . TYR A 1 92 ? -13.208 -5.164 -5.771 1.00 95.50 92 TYR A C 1
ATOM 704 O O . TYR A 1 92 ? -12.112 -4.985 -5.240 1.00 95.50 92 TYR A O 1
ATOM 712 N N . ARG A 1 93 ? -13.467 -6.183 -6.600 1.00 94.19 93 ARG A N 1
ATOM 713 C CA . ARG A 1 93 ? -12.497 -7.223 -6.980 1.00 94.19 93 ARG A CA 1
ATOM 714 C C . ARG A 1 93 ? -11.880 -7.996 -5.805 1.00 94.19 93 ARG A C 1
ATOM 716 O O . ARG A 1 93 ? -10.753 -8.470 -5.905 1.00 94.19 93 ARG A O 1
ATOM 723 N N . MET A 1 94 ? -12.638 -8.165 -4.729 1.00 94.31 94 MET A N 1
ATOM 724 C CA . MET A 1 94 ? -12.270 -9.001 -3.589 1.00 94.31 94 MET A CA 1
ATOM 725 C C . MET A 1 94 ? -13.253 -10.171 -3.502 1.00 94.31 94 MET A C 1
ATOM 727 O O . MET A 1 94 ? -14.433 -9.958 -3.237 1.00 94.31 94 MET A O 1
ATOM 731 N N . ASP A 1 95 ? -12.775 -11.394 -3.747 1.00 87.81 95 ASP A N 1
ATOM 732 C CA . ASP A 1 95 ? -13.624 -12.598 -3.839 1.00 87.81 95 ASP A CA 1
ATOM 733 C C . ASP A 1 95 ? -13.743 -13.375 -2.507 1.00 87.81 95 ASP A C 1
ATOM 735 O O . ASP A 1 95 ? -14.447 -14.383 -2.430 1.00 87.81 95 ASP A O 1
ATOM 739 N N . GLY A 1 96 ? -13.031 -12.942 -1.461 1.00 87.12 96 GLY A N 1
ATOM 740 C CA . GLY A 1 96 ? -13.036 -13.560 -0.131 1.00 87.12 96 GLY A CA 1
ATOM 741 C C . GLY A 1 96 ? -14.150 -13.061 0.799 1.00 87.12 96 GLY A C 1
ATOM 742 O O . GLY A 1 96 ? -14.789 -12.038 0.556 1.00 87.12 96 GLY A O 1
ATOM 743 N N . GLU A 1 97 ? -14.357 -13.778 1.907 1.00 89.06 97 GLU A N 1
ATOM 744 C CA . GLU A 1 97 ? -15.195 -13.313 3.018 1.00 89.06 97 GLU A CA 1
ATOM 745 C C . GLU A 1 97 ? -14.337 -12.544 4.029 1.00 89.06 97 GLU A C 1
ATOM 747 O O . GLU A 1 97 ? -13.433 -13.106 4.650 1.00 89.06 97 GLU A O 1
ATOM 752 N N . TYR A 1 98 ? -14.639 -11.258 4.214 1.00 93.88 98 TYR A N 1
ATOM 753 C CA . TYR A 1 98 ? -13.869 -10.357 5.072 1.00 93.88 98 TYR A CA 1
ATOM 754 C C . TYR A 1 98 ? -14.730 -9.801 6.205 1.00 93.88 98 TYR A C 1
ATOM 756 O O . TYR A 1 98 ? -15.859 -9.357 5.994 1.00 93.88 98 TYR A O 1
ATOM 764 N N . THR A 1 99 ? -14.177 -9.783 7.418 1.00 94.00 99 THR A N 1
ATOM 765 C CA . THR A 1 99 ? -14.781 -9.121 8.577 1.00 94.00 99 THR A CA 1
ATOM 766 C C . THR A 1 99 ? -14.074 -7.792 8.793 1.00 94.00 99 THR A C 1
ATOM 768 O O . THR A 1 99 ? -12.979 -7.737 9.337 1.00 94.00 99 THR A O 1
ATOM 771 N N . LEU A 1 100 ? -14.704 -6.709 8.342 1.00 95.06 100 LEU A N 1
ATOM 772 C CA . LEU A 1 100 ? -14.109 -5.366 8.368 1.00 95.06 100 LEU A CA 1
ATOM 773 C C . LEU A 1 100 ? -14.424 -4.584 9.643 1.00 95.06 100 LEU A C 1
ATOM 775 O O . LEU A 1 100 ? -13.878 -3.508 9.855 1.00 95.06 100 LEU A O 1
ATOM 779 N N . THR A 1 101 ? -15.297 -5.120 10.495 1.00 95.81 101 THR A N 1
ATOM 780 C CA . THR A 1 101 ? -15.509 -4.627 11.857 1.00 95.81 101 THR A CA 1
ATOM 781 C C . THR A 1 101 ? -14.733 -5.516 12.813 1.00 95.81 101 THR A C 1
ATOM 783 O O . THR A 1 101 ? -15.131 -6.648 13.081 1.00 95.81 101 THR A O 1
ATOM 786 N N . LEU A 1 102 ? -13.612 -5.003 13.303 1.00 96.31 102 LEU A N 1
ATOM 787 C CA . LEU A 1 102 ? -12.680 -5.723 14.156 1.00 96.31 102 LEU A CA 1
ATOM 788 C C . LEU A 1 102 ? -12.998 -5.420 15.619 1.00 96.31 102 LEU A C 1
ATOM 790 O O . LEU A 1 102 ? -13.192 -4.262 15.986 1.00 96.31 102 LEU A O 1
ATOM 794 N N . ASN A 1 103 ? -13.020 -6.450 16.466 1.00 96.00 103 ASN A N 1
ATOM 795 C CA . ASN A 1 103 ? -13.167 -6.308 17.920 1.00 96.00 103 ASN A CA 1
ATOM 796 C C . ASN A 1 103 ? -11.818 -5.927 18.564 1.00 96.00 103 ASN A C 1
ATOM 798 O O . ASN A 1 103 ? -11.278 -6.661 19.391 1.00 96.00 103 ASN A O 1
ATOM 802 N N . ALA A 1 104 ? -11.239 -4.831 18.079 1.00 96.38 104 ALA A N 1
ATOM 803 C CA . ALA A 1 104 ? -9.959 -4.277 18.494 1.00 96.38 104 ALA A CA 1
ATOM 804 C C . ALA A 1 104 ? -9.984 -2.750 18.345 1.00 96.38 104 ALA A C 1
ATOM 806 O O . ALA A 1 104 ? -10.635 -2.217 17.435 1.00 96.38 104 ALA A O 1
ATOM 807 N N . THR A 1 105 ? -9.253 -2.045 19.212 1.00 96.75 105 THR A N 1
ATOM 808 C CA . THR A 1 105 ? -9.146 -0.581 19.135 1.00 96.75 105 THR A CA 1
ATOM 809 C C . THR A 1 105 ? -8.339 -0.154 17.913 1.00 96.75 105 THR A C 1
ATOM 811 O O . THR A 1 105 ? -7.570 -0.938 17.347 1.00 96.75 105 THR A O 1
ATOM 814 N N . VAL A 1 106 ? -8.480 1.115 17.519 1.00 96.88 106 VAL A N 1
ATOM 815 C CA . VAL A 1 106 ? -7.735 1.686 16.389 1.00 96.88 106 VAL A CA 1
ATOM 816 C C . VAL A 1 106 ? -6.231 1.490 16.576 1.00 96.88 106 VAL A C 1
ATOM 818 O O . VAL A 1 106 ? -5.553 1.095 15.639 1.00 96.88 106 VAL A O 1
ATOM 821 N N . GLU A 1 107 ? -5.706 1.681 17.785 1.00 95.81 107 GLU A N 1
ATOM 822 C CA . GLU A 1 107 ? -4.278 1.555 18.095 1.00 95.81 107 GLU A CA 1
ATOM 823 C C . GLU A 1 107 ? -3.760 0.122 17.926 1.00 95.81 107 GLU A C 1
ATOM 825 O O . GLU A 1 107 ? -2.645 -0.079 17.441 1.00 95.81 107 GLU A O 1
ATOM 830 N N . GLN A 1 108 ? -4.563 -0.880 18.302 1.00 97.00 108 GLN A N 1
ATOM 831 C CA . GLN A 1 108 ? -4.191 -2.289 18.150 1.00 97.00 108 GLN A CA 1
ATOM 832 C C . GLN A 1 108 ? -4.088 -2.670 16.672 1.00 97.00 108 GLN A C 1
ATOM 834 O O . GLN A 1 108 ? -3.101 -3.279 16.262 1.00 97.00 108 GLN A O 1
ATOM 839 N N . VAL A 1 109 ? -5.075 -2.260 15.872 1.00 97.81 109 VAL A N 1
ATOM 840 C CA . VAL A 1 109 ? -5.074 -2.469 14.417 1.00 97.81 109 VAL A CA 1
ATOM 841 C C . VAL A 1 109 ? -3.928 -1.698 13.768 1.00 97.81 109 VAL A C 1
ATOM 843 O O . VAL A 1 109 ? -3.185 -2.250 12.960 1.00 97.81 109 VAL A O 1
ATOM 846 N N . TRP A 1 110 ? -3.735 -0.440 14.163 1.00 97.62 110 TRP A N 1
ATOM 847 C CA . TRP A 1 110 ? -2.715 0.433 13.594 1.00 97.62 110 TRP A CA 1
ATOM 848 C C . TRP A 1 110 ? -1.293 -0.067 13.849 1.00 97.62 110 TRP A C 1
ATOM 850 O O . TRP A 1 110 ? -0.448 0.025 12.967 1.00 97.62 110 TRP A O 1
ATOM 860 N N . THR A 1 111 ? -1.047 -0.689 15.004 1.00 97.75 111 THR A N 1
ATOM 861 C CA . THR A 1 111 ? 0.243 -1.335 15.296 1.00 97.75 111 THR A CA 1
ATOM 862 C C . THR A 1 111 ? 0.584 -2.413 14.258 1.00 97.75 111 THR A C 1
ATOM 864 O O . THR A 1 111 ? 1.743 -2.554 13.871 1.00 97.75 111 THR A O 1
ATOM 867 N N . GLN A 1 112 ? -0.411 -3.165 13.769 1.00 98.00 112 GLN A N 1
ATOM 868 C CA . GLN A 1 112 ? -0.183 -4.171 12.724 1.00 98.00 112 GLN A CA 1
ATOM 869 C C . GLN A 1 112 ? 0.023 -3.539 11.345 1.00 98.00 112 GLN A C 1
ATOM 871 O O . GLN A 1 112 ? 0.828 -4.032 10.559 1.00 98.00 112 GLN A O 1
ATOM 876 N N . VAL A 1 113 ? -0.653 -2.421 11.066 1.00 97.62 113 VAL A N 1
ATOM 877 C CA . VAL A 1 113 ? -0.440 -1.638 9.839 1.00 97.62 113 VAL A CA 1
ATOM 878 C C . VAL A 1 113 ? 0.990 -1.093 9.784 1.00 97.62 113 VAL A C 1
ATOM 880 O O . VAL A 1 113 ? 1.675 -1.285 8.782 1.00 97.62 113 VAL A O 1
ATOM 883 N N . GLU A 1 114 ? 1.467 -0.474 10.865 1.00 96.94 114 GLU A N 1
ATOM 884 C CA . GLU A 1 114 ? 2.844 0.030 10.974 1.00 96.94 114 GLU A CA 1
ATOM 885 C C . GLU A 1 114 ? 3.856 -1.102 10.789 1.00 96.94 114 GLU A C 1
ATOM 887 O O . GLU A 1 114 ? 4.785 -0.986 9.990 1.00 96.94 114 GLU A O 1
ATOM 892 N N . ARG A 1 115 ? 3.617 -2.245 11.441 1.00 96.88 115 ARG A N 1
ATOM 893 C CA . ARG A 1 115 ? 4.455 -3.434 11.284 1.00 96.88 115 ARG A CA 1
ATOM 894 C C . ARG A 1 115 ? 4.528 -3.912 9.833 1.00 96.88 115 ARG A C 1
ATOM 896 O O . ARG A 1 115 ? 5.618 -4.197 9.347 1.00 96.88 115 ARG A O 1
ATOM 903 N N . TYR A 1 116 ? 3.395 -3.982 9.137 1.00 96.75 116 TYR A N 1
ATOM 904 C CA . TYR A 1 116 ? 3.364 -4.366 7.725 1.00 96.75 116 TYR A CA 1
ATOM 905 C C . TYR A 1 116 ? 4.167 -3.394 6.846 1.00 96.75 116 TYR A C 1
ATOM 907 O O . TYR A 1 116 ? 4.926 -3.813 5.966 1.00 96.75 116 TYR A O 1
ATOM 915 N N . ILE A 1 117 ? 4.014 -2.088 7.074 1.00 96.31 117 ILE A N 1
ATOM 916 C CA . ILE A 1 117 ? 4.721 -1.042 6.321 1.00 96.31 117 ILE A CA 1
ATOM 917 C C . ILE A 1 117 ? 6.238 -1.148 6.537 1.00 96.31 117 ILE A C 1
ATOM 919 O O . ILE A 1 117 ? 7.001 -1.071 5.567 1.00 96.31 117 ILE A O 1
ATOM 923 N N . ASP A 1 118 ? 6.665 -1.379 7.779 1.00 95.44 118 ASP A N 1
ATOM 924 C CA . ASP A 1 118 ? 8.073 -1.559 8.137 1.00 95.44 118 ASP A CA 1
ATOM 925 C C . ASP A 1 118 ? 8.661 -2.828 7.497 1.00 95.44 118 ASP A C 1
ATOM 927 O O . ASP A 1 118 ? 9.713 -2.770 6.849 1.00 95.44 118 ASP A O 1
ATOM 931 N N . ASP A 1 119 ? 7.958 -3.961 7.598 1.00 95.31 119 ASP A N 1
ATOM 932 C CA . ASP A 1 119 ? 8.395 -5.250 7.045 1.00 95.31 119 ASP A CA 1
ATOM 933 C C . ASP A 1 119 ? 8.472 -5.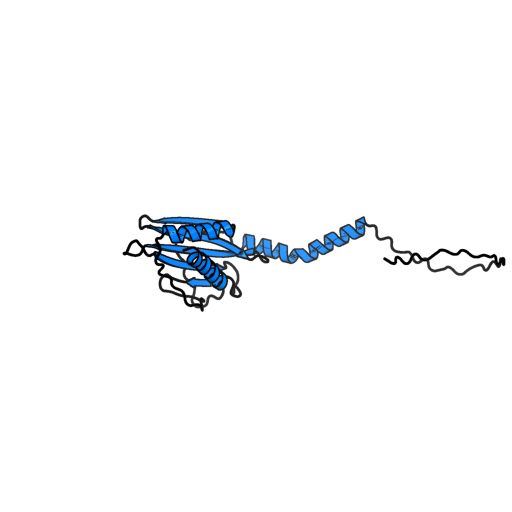221 5.505 1.00 95.31 119 ASP A C 1
ATOM 935 O O . ASP A 1 119 ? 9.377 -5.810 4.903 1.00 95.31 119 ASP A O 1
ATOM 939 N N . SER A 1 120 ? 7.569 -4.486 4.849 1.00 91.50 120 SER A N 1
ATOM 940 C CA . SER A 1 120 ? 7.556 -4.311 3.388 1.00 91.50 120 SER A CA 1
ATOM 941 C C . SER A 1 120 ? 8.555 -3.262 2.880 1.00 91.50 120 SER A C 1
ATOM 943 O O . SER A 1 120 ? 8.795 -3.181 1.672 1.00 91.50 120 SER A O 1
ATOM 945 N N . SER A 1 121 ? 9.181 -2.477 3.771 1.00 91.94 121 SER A N 1
ATOM 946 C CA . SER A 1 121 ? 10.042 -1.336 3.410 1.00 91.94 121 SER A CA 1
ATOM 947 C C . SER A 1 121 ? 9.351 -0.362 2.442 1.00 91.94 121 SER A C 1
ATOM 949 O O . SER A 1 121 ? 9.960 0.157 1.496 1.00 91.94 121 SER A O 1
ATOM 951 N N . SER A 1 122 ? 8.054 -0.151 2.660 1.00 92.38 122 SER A N 1
ATOM 952 C CA . SER A 1 122 ? 7.192 0.649 1.794 1.00 92.38 122 SER A CA 1
ATOM 953 C C . SER A 1 122 ? 7.500 2.141 1.887 1.00 92.38 122 SER A C 1
ATOM 955 O O . SER A 1 122 ? 7.907 2.661 2.926 1.00 92.38 122 SER A O 1
ATOM 957 N N . LYS A 1 123 ? 7.286 2.876 0.788 1.00 93.94 123 LYS A N 1
ATOM 958 C CA . LYS A 1 123 ? 7.452 4.336 0.795 1.00 93.94 123 LYS A CA 1
ATOM 959 C C . LYS A 1 123 ? 6.146 4.995 1.231 1.00 93.94 123 LYS A C 1
ATOM 961 O O . LYS A 1 123 ? 5.235 5.114 0.416 1.00 93.94 123 LYS A O 1
ATOM 966 N N . VAL A 1 124 ? 6.086 5.471 2.470 1.00 96.38 124 VAL A N 1
ATOM 967 C CA . VAL A 1 124 ? 4.955 6.263 2.979 1.00 96.38 124 VAL A CA 1
ATOM 968 C C . VAL A 1 124 ? 4.941 7.650 2.329 1.00 96.38 124 VAL A C 1
ATOM 970 O O . VAL A 1 124 ? 5.977 8.314 2.242 1.00 96.38 124 VAL A O 1
ATOM 973 N N . LEU A 1 125 ? 3.773 8.065 1.833 1.00 95.06 125 LEU A N 1
ATOM 974 C CA . LEU A 1 125 ? 3.526 9.386 1.245 1.00 95.06 125 LEU A CA 1
ATOM 975 C C . LEU A 1 125 ? 2.659 10.263 2.151 1.00 95.06 125 LEU A C 1
ATOM 977 O O . LEU A 1 125 ? 2.905 11.465 2.231 1.00 95.06 125 LEU A O 1
ATOM 981 N N . VAL A 1 126 ? 1.680 9.662 2.831 1.00 95.94 126 VAL A N 1
ATOM 982 C CA . VAL A 1 126 ? 0.800 10.317 3.808 1.00 95.94 126 VAL A CA 1
ATOM 983 C C . VAL A 1 126 ? 0.651 9.405 5.013 1.00 95.94 126 VAL A C 1
ATOM 985 O O . VAL A 1 126 ? 0.467 8.203 4.844 1.00 95.94 126 VAL A O 1
ATOM 988 N N . ASP A 1 127 ? 0.701 9.987 6.202 1.00 95.56 127 ASP A N 1
ATOM 989 C CA . ASP A 1 127 ? 0.345 9.357 7.471 1.00 95.56 127 ASP A CA 1
ATOM 990 C C . ASP A 1 127 ? -0.369 10.427 8.299 1.00 95.56 127 ASP A C 1
ATOM 992 O O . ASP A 1 127 ? 0.254 11.387 8.759 1.00 95.56 127 ASP A O 1
ATOM 996 N N . ASP A 1 128 ? -1.689 10.299 8.383 1.00 93.75 128 ASP A N 1
ATOM 997 C CA . ASP A 1 128 ? -2.578 11.274 8.990 1.00 93.75 128 ASP A CA 1
ATOM 998 C C . ASP A 1 128 ? -3.384 10.631 10.122 1.00 93.75 128 ASP A C 1
ATOM 1000 O O . ASP A 1 128 ? -3.873 9.501 10.053 1.00 93.75 128 ASP A O 1
ATOM 1004 N N . ALA A 1 129 ? -3.575 11.412 11.181 1.00 92.75 129 ALA A N 1
ATOM 1005 C CA . ALA A 1 129 ? -4.464 11.087 12.281 1.00 92.75 129 ALA A CA 1
ATOM 1006 C C . ALA A 1 129 ? -5.445 12.241 12.469 1.00 92.75 129 ALA A C 1
ATOM 1008 O O . ALA A 1 129 ? -5.040 13.399 12.580 1.00 92.75 129 ALA A O 1
ATOM 1009 N N . THR A 1 130 ? -6.735 11.930 12.499 1.00 89.00 130 THR A N 1
ATOM 1010 C CA . THR A 1 130 ? -7.780 12.935 12.715 1.00 89.00 130 THR A CA 1
ATOM 1011 C C . THR A 1 130 ? -8.106 13.068 14.201 1.00 89.00 130 THR A C 1
ATOM 1013 O O . THR A 1 130 ? -7.988 12.110 14.966 1.00 89.00 130 THR A O 1
ATOM 1016 N N . ASP A 1 131 ? -8.634 14.226 14.606 1.00 85.69 131 ASP A N 1
ATOM 1017 C CA . ASP A 1 131 ? -9.108 14.460 15.982 1.00 85.69 131 ASP A CA 1
ATOM 1018 C C . ASP A 1 131 ? -10.234 13.497 16.407 1.00 85.69 131 ASP A C 1
ATOM 1020 O O . ASP A 1 131 ? -10.504 13.329 17.595 1.00 85.69 131 ASP A O 1
ATOM 1024 N N . SER A 1 132 ? -10.900 12.860 15.438 1.00 85.94 132 SER A N 1
ATOM 1025 C CA . SER A 1 132 ? -11.950 11.866 15.679 1.00 85.94 132 SER A CA 1
ATOM 1026 C C . SER A 1 132 ? -11.418 10.483 16.074 1.00 85.94 132 SER A C 1
ATOM 1028 O O . SER A 1 132 ? -12.208 9.605 16.412 1.00 85.94 132 SER A O 1
ATOM 1030 N N . GLY A 1 133 ? -10.096 10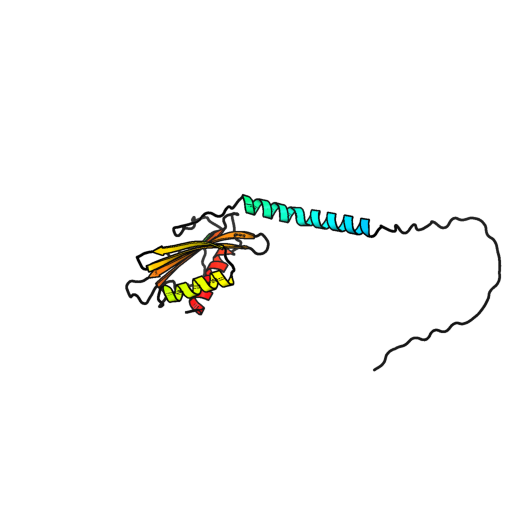.287 16.041 1.00 89.50 133 GLY A N 1
ATOM 1031 C CA . GLY A 1 133 ? -9.445 9.003 16.300 1.00 89.50 133 GLY A CA 1
ATOM 1032 C C . GLY A 1 133 ? -9.298 8.115 15.063 1.00 89.50 133 GLY A C 1
ATOM 1033 O O . GLY A 1 133 ? -8.770 7.016 15.182 1.00 89.50 133 GLY A O 1
ATOM 1034 N N . GLU A 1 134 ? -9.734 8.560 13.878 1.00 94.25 134 GLU A N 1
ATOM 1035 C CA . GLU A 1 134 ? -9.430 7.873 12.615 1.00 94.25 134 GLU A CA 1
ATOM 1036 C C . GLU A 1 134 ? -7.948 8.027 12.254 1.00 94.25 134 GLU A C 1
ATOM 1038 O O . GLU A 1 134 ? -7.390 9.127 12.343 1.00 94.25 134 GLU A O 1
ATOM 1043 N N . ARG A 1 135 ? -7.343 6.925 11.806 1.00 96.81 135 ARG A N 1
ATOM 1044 C CA . ARG A 1 135 ? -5.974 6.860 11.286 1.00 96.81 135 ARG A CA 1
ATOM 1045 C C . ARG A 1 135 ? -6.018 6.510 9.804 1.00 96.81 135 ARG A C 1
ATOM 1047 O O . ARG A 1 135 ? -6.760 5.610 9.412 1.00 96.81 135 ARG A O 1
ATOM 1054 N N . TYR A 1 136 ? -5.231 7.211 8.998 1.00 97.25 136 TYR A N 1
ATOM 1055 C CA . TYR A 1 136 ? -5.162 7.026 7.555 1.00 97.25 136 TYR A CA 1
ATOM 1056 C C . TYR A 1 136 ? -3.710 7.057 7.084 1.00 97.25 136 TYR A C 1
ATOM 1058 O O . TYR A 1 136 ? -2.944 7.934 7.465 1.00 97.25 136 TYR A O 1
ATOM 1066 N N . VAL A 1 137 ? -3.335 6.118 6.222 1.00 97.62 137 VAL A N 1
ATOM 1067 C CA . VAL A 1 137 ? -2.002 6.073 5.619 1.00 97.62 137 VAL A CA 1
ATOM 1068 C C . VAL A 1 137 ? -2.128 5.804 4.134 1.00 97.62 137 VAL A C 1
ATOM 1070 O O . VAL A 1 137 ? -2.951 5.000 3.696 1.00 97.62 137 VAL A O 1
ATOM 1073 N N . HIS A 1 138 ? -1.280 6.471 3.361 1.00 97.62 138 HIS A N 1
ATOM 1074 C CA . HIS A 1 138 ? -1.064 6.194 1.951 1.00 97.62 138 HIS A CA 1
ATOM 1075 C C . HIS A 1 138 ? 0.415 5.929 1.716 1.00 97.62 138 HIS A C 1
ATOM 1077 O O . HIS A 1 138 ? 1.276 6.756 2.030 1.00 97.62 138 HIS A O 1
ATOM 1083 N N . PHE A 1 139 ? 0.716 4.772 1.144 1.00 97.12 139 PHE A N 1
ATOM 1084 C CA . PHE A 1 139 ? 2.069 4.368 0.802 1.00 97.12 139 PHE A CA 1
ATOM 1085 C C . PHE A 1 139 ? 2.122 3.708 -0.573 1.00 97.12 139 PHE A C 1
ATOM 1087 O O . PHE A 1 139 ? 1.106 3.349 -1.168 1.00 97.12 139 PHE A O 1
ATOM 1094 N N . VAL A 1 140 ? 3.340 3.588 -1.096 1.00 96.12 140 VAL A N 1
ATOM 1095 C CA . VAL A 1 140 ? 3.609 3.025 -2.418 1.00 96.12 140 VAL A CA 1
ATOM 1096 C C . VAL A 1 140 ? 4.437 1.769 -2.280 1.00 96.12 140 VAL A C 1
ATOM 1098 O O . VAL A 1 140 ? 5.563 1.807 -1.768 1.00 96.12 140 VAL A O 1
ATOM 1101 N N . GLU A 1 141 ? 3.933 0.694 -2.870 1.00 94.81 141 GLU A N 1
ATOM 1102 C CA . GLU A 1 141 ? 4.696 -0.522 -3.101 1.00 94.81 141 GLU A CA 1
ATOM 1103 C C . GLU A 1 141 ? 5.031 -0.697 -4.574 1.00 94.81 141 GLU A C 1
ATOM 1105 O O . GLU A 1 141 ? 4.420 -0.108 -5.462 1.00 94.81 141 GLU A O 1
ATOM 1110 N N . ARG A 1 142 ? 6.072 -1.484 -4.849 1.00 92.44 142 ARG A N 1
ATOM 1111 C CA . ARG A 1 142 ? 6.528 -1.739 -6.215 1.00 92.44 142 ARG A CA 1
ATOM 1112 C C . ARG A 1 142 ? 6.615 -3.228 -6.476 1.00 92.44 142 ARG A C 1
ATOM 1114 O O . ARG A 1 142 ? 7.228 -3.964 -5.709 1.00 92.44 142 ARG A O 1
ATOM 1121 N N . THR A 1 143 ? 6.076 -3.658 -7.612 1.00 90.50 143 THR A N 1
ATOM 1122 C CA . THR A 1 143 ? 6.210 -5.050 -8.070 1.00 90.50 143 THR A CA 1
ATOM 1123 C C . THR A 1 143 ? 7.682 -5.452 -8.242 1.00 90.50 143 THR A C 1
ATOM 1125 O O . THR A 1 143 ? 8.523 -4.652 -8.646 1.00 90.50 143 THR A O 1
ATOM 1128 N N . THR A 1 144 ? 8.036 -6.709 -7.969 1.00 87.88 144 THR A N 1
ATOM 1129 C CA . THR A 1 144 ? 9.450 -7.120 -7.860 1.00 87.88 144 THR A CA 1
ATOM 1130 C C . THR A 1 144 ? 10.241 -6.984 -9.166 1.00 87.88 144 THR A C 1
ATOM 1132 O O . THR A 1 144 ? 11.362 -6.481 -9.163 1.00 87.88 144 THR A O 1
ATOM 1135 N N . PHE A 1 145 ? 9.679 -7.436 -10.293 1.00 88.38 145 PHE A N 1
ATOM 1136 C CA . PHE A 1 145 ? 10.413 -7.492 -11.565 1.00 88.38 145 PHE A CA 1
ATOM 1137 C C . PHE A 1 145 ? 10.300 -6.199 -12.378 1.00 88.38 145 PHE A C 1
ATOM 1139 O O . PHE A 1 145 ? 11.301 -5.666 -12.863 1.00 88.38 145 PHE A O 1
ATOM 1146 N N . TRP A 1 146 ? 9.077 -5.690 -12.537 1.00 88.50 146 TRP A N 1
ATOM 1147 C CA . TRP A 1 146 ? 8.811 -4.499 -13.343 1.00 88.50 146 TRP A CA 1
ATOM 1148 C C . TRP A 1 146 ? 8.833 -3.206 -12.540 1.00 88.50 146 TRP A C 1
ATOM 1150 O O . TRP A 1 146 ? 9.011 -2.150 -13.131 1.00 88.50 146 TRP A O 1
ATOM 1160 N N . ARG A 1 147 ? 8.735 -3.272 -11.209 1.00 91.50 147 ARG A N 1
ATOM 1161 C CA . ARG A 1 147 ? 8.718 -2.104 -10.318 1.00 91.50 147 ARG A CA 1
ATOM 1162 C C . ARG A 1 147 ? 7.609 -1.100 -10.622 1.00 91.50 147 ARG A C 1
ATOM 1164 O O . ARG A 1 147 ? 7.757 0.079 -10.303 1.00 91.50 147 ARG A O 1
ATOM 1171 N N . PHE A 1 148 ? 6.500 -1.572 -11.194 1.00 92.75 148 PHE A N 1
ATOM 1172 C CA . PHE A 1 148 ? 5.282 -0.774 -11.302 1.00 92.75 148 PHE A CA 1
ATOM 1173 C C . PHE A 1 148 ? 4.859 -0.306 -9.905 1.00 92.75 148 PHE A C 1
ATOM 1175 O O . PHE A 1 148 ? 4.816 -1.156 -9.011 1.00 92.75 148 PHE A O 1
ATOM 1182 N N . PRO A 1 149 ? 4.634 1.006 -9.713 1.00 94.06 149 PRO A N 1
ATOM 1183 C CA . PRO A 1 149 ? 4.150 1.549 -8.456 1.00 94.06 149 PRO A CA 1
ATOM 1184 C C . PRO A 1 149 ? 2.648 1.300 -8.308 1.00 94.06 149 PRO A C 1
ATOM 1186 O O . PRO A 1 149 ? 1.859 1.669 -9.186 1.00 94.06 149 PRO A O 1
ATOM 1189 N N . ASP A 1 150 ? 2.290 0.716 -7.173 1.00 94.88 150 ASP A N 1
ATOM 1190 C CA . ASP A 1 150 ? 0.922 0.512 -6.721 1.00 94.88 150 ASP A CA 1
ATOM 1191 C C . ASP A 1 150 ? 0.691 1.396 -5.488 1.00 94.88 150 ASP A C 1
ATOM 1193 O O . ASP A 1 150 ? 1.473 1.360 -4.534 1.00 94.88 150 ASP A O 1
ATOM 1197 N N . ASP A 1 151 ? -0.357 2.213 -5.532 1.00 96.12 151 ASP A N 1
ATOM 1198 C CA . ASP A 1 151 ? -0.814 3.027 -4.410 1.00 96.12 151 ASP A CA 1
ATOM 1199 C C . ASP A 1 151 ? -1.660 2.178 -3.473 1.00 96.12 151 ASP A C 1
ATOM 1201 O O . ASP A 1 151 ? -2.554 1.457 -3.923 1.00 96.12 151 ASP A O 1
ATOM 1205 N N . ILE A 1 152 ? -1.380 2.262 -2.175 1.00 97.19 152 ILE A N 1
ATOM 1206 C CA . ILE A 1 152 ? -2.105 1.533 -1.138 1.00 97.19 152 ILE A CA 1
ATOM 1207 C C . ILE A 1 152 ? -2.540 2.520 -0.069 1.00 97.19 152 ILE A C 1
ATOM 1209 O O . ILE A 1 152 ? -1.706 3.209 0.520 1.00 97.19 152 ILE A O 1
ATOM 1213 N N . SER A 1 153 ? -3.842 2.559 0.186 1.00 97.62 153 SER A N 1
ATOM 1214 C CA . SER A 1 153 ? -4.436 3.386 1.229 1.00 97.62 153 SER A CA 1
ATOM 1215 C C . SER A 1 153 ? -5.117 2.504 2.262 1.00 97.62 153 SER A C 1
ATOM 1217 O O . SER A 1 153 ? -5.849 1.576 1.916 1.00 97.62 153 SER A O 1
ATOM 1219 N N . ILE A 1 154 ? -4.883 2.806 3.535 1.00 97.75 154 ILE A N 1
ATOM 1220 C CA . ILE A 1 154 ? -5.484 2.106 4.670 1.00 97.75 154 ILE A CA 1
ATOM 1221 C C . ILE A 1 154 ? -6.106 3.154 5.586 1.00 97.75 154 ILE A C 1
ATOM 1223 O O . ILE A 1 154 ? -5.433 4.105 5.975 1.00 97.75 154 ILE A O 1
ATOM 1227 N N .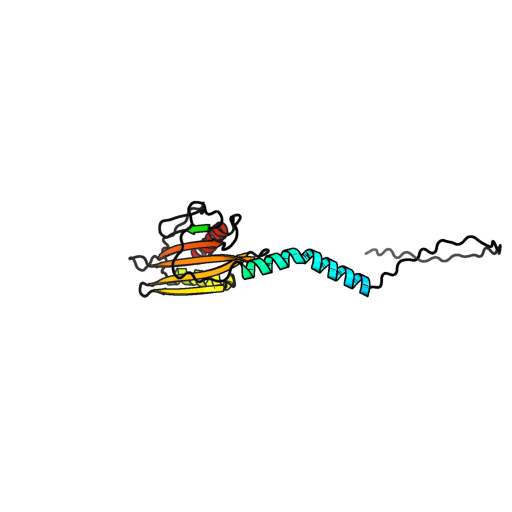 SER A 1 155 ? -7.381 2.977 5.928 1.00 97.44 155 SER A N 1
ATOM 1228 C CA . SER A 1 155 ? -8.082 3.763 6.945 1.00 97.44 155 SER A CA 1
ATOM 1229 C C . SER A 1 155 ? -8.589 2.840 8.046 1.00 97.44 155 SER A C 1
ATOM 1231 O O . SER A 1 155 ? -9.095 1.745 7.785 1.00 97.44 155 SER A O 1
ATOM 1233 N N . VAL A 1 156 ? -8.451 3.295 9.288 1.00 97.50 156 VAL A N 1
ATOM 1234 C CA . VAL A 1 156 ? -9.001 2.640 10.470 1.00 97.50 156 VAL A CA 1
ATOM 1235 C C . VAL A 1 156 ? -9.811 3.664 11.251 1.00 97.50 156 VAL A C 1
ATOM 1237 O O . VAL A 1 156 ? -9.269 4.652 11.749 1.00 97.50 156 VAL A O 1
ATOM 1240 N N . LYS A 1 157 ? -11.118 3.421 11.371 1.00 96.31 157 LYS A N 1
ATOM 1241 C CA . LYS A 1 157 ? -12.072 4.313 12.047 1.00 96.31 157 LYS A CA 1
ATOM 1242 C C . LYS A 1 157 ? -12.565 3.680 13.350 1.00 96.31 157 LYS A C 1
ATOM 1244 O O . LYS A 1 157 ? -12.907 2.497 13.340 1.00 96.31 157 LYS A O 1
ATOM 1249 N N . PRO A 1 158 ? -12.652 4.420 14.467 1.00 96.56 158 PRO A N 1
ATOM 1250 C CA . PRO A 1 158 ? -13.239 3.890 15.695 1.00 96.56 158 PRO A CA 1
ATOM 1251 C C . PRO A 1 158 ? -14.756 3.698 15.544 1.00 96.56 158 PRO A C 1
ATOM 1253 O O . PRO A 1 158 ? -15.436 4.516 14.920 1.00 96.56 158 PRO A O 1
ATOM 1256 N N . LEU A 1 159 ? -15.310 2.639 16.144 1.00 94.81 159 LEU A N 1
ATOM 1257 C CA . LEU A 1 159 ? -16.758 2.498 16.319 1.00 94.81 159 LEU A CA 1
ATOM 1258 C C . LEU A 1 159 ? -17.230 3.192 17.604 1.00 94.81 159 LEU A C 1
ATOM 1260 O O . LEU A 1 159 ? -16.457 3.495 18.512 1.00 94.81 159 LEU A O 1
ATOM 1264 N N . ALA A 1 160 ? -18.543 3.419 17.694 1.00 90.94 160 ALA A N 1
ATOM 1265 C CA . ALA A 1 160 ? -19.177 4.094 18.829 1.00 90.94 160 ALA A CA 1
ATOM 1266 C C . ALA A 1 160 ? -19.012 3.365 20.178 1.00 90.94 160 ALA A C 1
ATOM 1268 O O . ALA A 1 160 ? -19.249 3.968 21.223 1.00 90.94 160 ALA A O 1
ATOM 1269 N N . ASP A 1 161 ? -18.639 2.083 20.170 1.00 88.94 161 ASP A N 1
ATOM 1270 C CA . ASP A 1 161 ? -18.375 1.299 21.379 1.00 88.94 161 ASP A CA 1
ATOM 1271 C C . ASP A 1 161 ? -16.995 1.589 21.999 1.00 88.94 161 ASP A C 1
ATOM 1273 O O . ASP A 1 161 ? -16.769 1.254 23.160 1.00 88.94 161 ASP A O 1
ATOM 1277 N N . GLY A 1 162 ? -16.085 2.228 21.253 1.00 84.12 162 GLY A N 1
ATOM 1278 C CA . GLY A 1 162 ? -14.723 2.555 21.683 1.00 84.12 162 GLY A CA 1
ATOM 1279 C C . GLY A 1 162 ? -13.785 1.350 21.825 1.00 84.12 162 GLY A C 1
ATOM 1280 O O . GLY A 1 162 ? -12.616 1.533 22.156 1.00 84.12 162 GLY A O 1
ATOM 1281 N N . SER A 1 163 ? -14.275 0.133 21.584 1.00 91.94 163 SER A N 1
ATOM 1282 C CA . SER A 1 163 ? -13.510 -1.119 21.651 1.00 91.94 163 SER A CA 1
ATOM 1283 C C . SER A 1 163 ? -13.380 -1.819 20.304 1.00 91.94 163 SER A C 1
ATOM 1285 O O . SER A 1 163 ? -12.552 -2.717 20.175 1.00 91.94 163 SER A O 1
ATOM 1287 N N . SER A 1 164 ? -14.177 -1.411 19.317 1.00 95.81 164 SER A N 1
ATOM 1288 C CA . SER A 1 164 ? -14.136 -1.941 17.961 1.00 95.81 164 SER A CA 1
ATOM 1289 C C . SER A 1 164 ? -13.699 -0.869 16.966 1.00 95.81 164 SER A C 1
ATOM 1291 O O . SER A 1 164 ? -13.842 0.337 17.195 1.00 95.81 164 SER A O 1
ATOM 1293 N N . SER A 1 165 ? -13.203 -1.314 15.819 1.00 96.75 165 SER A N 1
ATOM 1294 C CA . SER A 1 165 ? -12.787 -0.448 14.718 1.00 96.75 165 SER A CA 1
ATOM 1295 C C . SER A 1 165 ? -13.270 -0.982 13.371 1.00 96.75 165 SER A C 1
ATOM 1297 O O . SER A 1 165 ? -13.574 -2.166 13.214 1.00 96.75 165 SER A O 1
ATOM 1299 N N . GLN A 1 166 ? -13.406 -0.081 12.403 1.00 96.88 166 GLN A N 1
ATOM 1300 C CA . GLN A 1 166 ? -13.720 -0.395 11.019 1.00 96.88 166 GLN A CA 1
ATOM 1301 C C . GLN A 1 166 ? -12.457 -0.236 10.179 1.00 96.88 166 GLN A C 1
ATOM 1303 O O . GLN A 1 166 ? -11.848 0.833 10.187 1.00 96.88 166 GLN A O 1
ATOM 1308 N N . LEU A 1 167 ? -12.094 -1.295 9.461 1.00 97.25 167 LEU A N 1
ATOM 1309 C CA . LEU A 1 167 ? -10.956 -1.341 8.553 1.00 97.25 167 LEU A CA 1
ATOM 1310 C C . LEU A 1 167 ? -11.418 -1.094 7.112 1.00 97.25 167 LEU A C 1
ATOM 1312 O O . LEU A 1 167 ? -12.386 -1.696 6.646 1.00 97.25 167 LEU A O 1
ATOM 1316 N N . GLU A 1 168 ? -10.700 -0.230 6.406 1.00 97.62 168 GLU A N 1
ATOM 1317 C CA . GLU A 1 168 ? -10.917 0.084 4.997 1.00 97.62 168 GLU A CA 1
ATOM 1318 C C . GLU A 1 168 ? -9.569 0.059 4.265 1.00 97.62 168 GLU A C 1
ATOM 1320 O O . GLU A 1 168 ? -8.610 0.709 4.681 1.00 97.62 168 GLU A O 1
ATOM 1325 N N . LEU A 1 169 ? -9.486 -0.727 3.193 1.00 97.69 169 LEU A N 1
ATOM 1326 C CA . LEU A 1 169 ? -8.276 -0.990 2.420 1.00 97.69 169 LEU A CA 1
ATOM 1327 C C . LEU A 1 169 ? -8.525 -0.680 0.945 1.00 97.69 169 LEU A C 1
ATOM 1329 O O . LEU A 1 169 ? -9.554 -1.037 0.371 1.00 97.69 169 LEU A O 1
ATOM 1333 N N . HIS A 1 170 ? -7.544 -0.067 0.302 1.00 97.62 170 HIS A N 1
ATOM 1334 C CA . HIS A 1 170 ? -7.563 0.216 -1.123 1.00 97.62 170 HIS A CA 1
ATOM 1335 C C . HIS A 1 170 ? -6.190 -0.052 -1.727 1.00 97.62 170 HIS A C 1
ATOM 1337 O O . HIS A 1 170 ? -5.172 0.290 -1.128 1.00 97.62 170 HIS A O 1
ATOM 1343 N N . SER A 1 171 ? -6.155 -0.619 -2.932 1.00 96.62 171 SER A N 1
ATOM 1344 C CA . SER A 1 171 ? -4.924 -0.794 -3.696 1.00 96.62 171 SER A CA 1
ATOM 1345 C C . SER A 1 171 ? -5.171 -0.602 -5.191 1.00 96.62 171 SER A C 1
ATOM 1347 O O . SER A 1 171 ? -6.057 -1.236 -5.769 1.00 96.62 171 SER A O 1
ATOM 1349 N N . GLN A 1 172 ? -4.372 0.254 -5.830 1.00 95.44 172 GLN A N 1
ATOM 1350 C CA . GLN A 1 172 ? -4.514 0.583 -7.245 1.00 95.44 172 GLN A CA 1
ATOM 1351 C C . GLN A 1 172 ? -3.160 0.802 -7.925 1.00 95.44 172 GLN A C 1
ATOM 1353 O O . GLN A 1 172 ? -2.317 1.561 -7.453 1.00 95.44 172 GLN A O 1
ATOM 1358 N N . SER A 1 173 ? -2.969 0.202 -9.101 1.00 94.81 173 SER A N 1
ATOM 1359 C CA . SER A 1 173 ? -1.778 0.449 -9.922 1.00 94.81 173 SER A CA 1
ATOM 1360 C C . SER A 1 173 ? -1.896 1.779 -10.664 1.00 94.81 173 SER A C 1
ATOM 1362 O O . SER A 1 173 ? -2.904 2.038 -11.324 1.00 94.81 173 SER A O 1
ATOM 1364 N N . ARG A 1 174 ? -0.839 2.600 -10.655 1.00 92.56 174 ARG A N 1
ATOM 1365 C CA . ARG A 1 174 ? -0.829 3.885 -11.392 1.00 92.56 174 ARG A CA 1
ATOM 1366 C C . ARG A 1 174 ? -0.797 3.719 -12.903 1.00 92.56 174 ARG A C 1
ATOM 1368 O O . ARG A 1 174 ? -1.274 4.570 -13.649 1.00 92.56 174 ARG A O 1
ATOM 1375 N N . LEU A 1 175 ? -0.161 2.642 -13.353 1.00 90.25 175 LEU A N 1
ATOM 1376 C CA . LEU A 1 175 ? 0.068 2.350 -14.759 1.00 90.25 175 LEU A CA 1
ATOM 1377 C C . LEU A 1 175 ? -0.510 0.992 -15.115 1.00 90.25 175 LEU A C 1
ATOM 1379 O O . LEU A 1 175 ? -0.483 0.055 -14.323 1.00 90.25 175 LEU A O 1
ATOM 1383 N N . GLY A 1 176 ? -0.928 0.885 -16.372 1.00 86.56 176 GLY A N 1
ATOM 1384 C CA . GLY A 1 176 ? -1.479 -0.342 -16.918 1.00 86.56 176 GLY A CA 1
ATOM 1385 C C . GLY A 1 176 ? -2.989 -0.434 -16.733 1.00 86.56 176 GLY A C 1
ATOM 1386 O O . GLY A 1 176 ? -3.587 0.211 -15.883 1.00 86.56 176 GLY A O 1
ATOM 1387 N N . GLN A 1 177 ? -3.604 -1.232 -17.600 1.00 86.62 177 GLN A N 1
ATOM 1388 C CA . GLN A 1 177 ? -5.042 -1.499 -17.556 1.00 86.62 177 GLN A CA 1
ATOM 1389 C C . GLN A 1 177 ? -5.373 -2.665 -16.622 1.00 86.62 177 GLN A C 1
ATOM 1391 O O . GLN A 1 177 ? -6.505 -2.788 -16.173 1.00 86.62 177 GLN A O 1
ATOM 1396 N N . SER A 1 178 ? -4.396 -3.536 -16.346 1.00 89.56 178 SER A N 1
ATOM 1397 C CA . SER A 1 178 ? -4.572 -4.722 -15.516 1.00 89.56 178 SER A CA 1
ATOM 1398 C C . SER A 1 178 ? -3.391 -4.929 -14.577 1.00 89.56 178 SER A C 1
ATOM 1400 O O . SER A 1 178 ? -2.246 -4.695 -14.962 1.00 89.56 178 SER A O 1
ATOM 1402 N N . ASP A 1 179 ? -3.692 -5.403 -13.373 1.00 89.56 179 ASP A N 1
ATOM 1403 C CA . ASP A 1 179 ? -2.747 -5.741 -12.306 1.00 89.56 179 ASP A CA 1
ATOM 1404 C C . ASP A 1 179 ? -2.444 -7.250 -12.212 1.00 89.56 179 ASP A C 1
ATOM 1406 O O . ASP A 1 179 ? -1.705 -7.669 -11.328 1.00 89.56 179 ASP A O 1
ATOM 1410 N N . LEU A 1 180 ? -3.031 -8.087 -13.082 1.00 91.38 180 LEU A N 1
ATOM 1411 C CA . LEU A 1 180 ? -2.947 -9.558 -13.021 1.00 91.38 180 LEU A CA 1
ATOM 1412 C C . LEU A 1 180 ? -3.306 -10.150 -11.641 1.00 91.38 180 LEU A C 1
ATOM 1414 O O . LEU A 1 180 ? -2.802 -11.208 -11.265 1.00 91.38 180 LEU A O 1
ATOM 1418 N N . GLY A 1 181 ? -4.165 -9.465 -10.882 1.00 92.56 181 GLY A N 1
ATOM 1419 C CA . GLY A 1 181 ? -4.565 -9.874 -9.537 1.00 92.56 181 GLY A CA 1
ATOM 1420 C C . GLY A 1 181 ? -3.575 -9.495 -8.433 1.00 92.56 181 GLY A C 1
ATOM 1421 O O . GLY A 1 181 ? -3.774 -9.900 -7.293 1.00 92.56 181 GLY A O 1
ATOM 1422 N N . VAL A 1 182 ? -2.528 -8.715 -8.723 1.00 94.31 182 VAL A N 1
ATOM 1423 C CA . VAL A 1 182 ? -1.565 -8.269 -7.702 1.00 94.31 182 VAL A CA 1
ATOM 1424 C C . VAL A 1 182 ? -2.247 -7.454 -6.601 1.00 94.31 182 VAL A C 1
ATOM 1426 O O . VAL A 1 182 ? -2.020 -7.747 -5.432 1.00 94.31 182 VAL A O 1
ATOM 1429 N N . ASN A 1 183 ? -3.112 -6.494 -6.941 1.00 95.62 183 ASN A N 1
ATOM 1430 C CA . ASN A 1 183 ? -3.754 -5.630 -5.944 1.00 95.62 183 ASN A CA 1
ATOM 1431 C C . ASN A 1 183 ? -4.756 -6.369 -5.047 1.00 95.62 183 ASN A C 1
ATOM 1433 O O . ASN A 1 183 ? -4.651 -6.215 -3.831 1.00 95.62 183 ASN A O 1
ATOM 1437 N N . PRO A 1 184 ? -5.668 -7.223 -5.556 1.00 95.94 184 PRO A N 1
ATOM 1438 C CA . PRO A 1 184 ? -6.536 -7.981 -4.659 1.00 95.94 184 PRO A CA 1
ATOM 1439 C C . PRO A 1 184 ? -5.762 -8.970 -3.778 1.00 95.94 184 PRO A C 1
ATOM 1441 O O . PRO A 1 184 ? -6.019 -9.035 -2.580 1.00 95.94 184 PRO A O 1
ATOM 1444 N N . ASN A 1 185 ? -4.746 -9.662 -4.315 1.00 95.56 185 ASN A N 1
ATOM 1445 C CA . ASN A 1 185 ? -3.884 -10.537 -3.506 1.00 95.56 185 ASN A CA 1
ATOM 1446 C C . ASN A 1 185 ? -3.121 -9.759 -2.423 1.00 95.56 185 ASN A C 1
ATOM 1448 O O . ASN A 1 185 ? -2.858 -10.280 -1.342 1.00 95.56 185 ASN A O 1
ATOM 1452 N N . ARG A 1 186 ? -2.747 -8.510 -2.713 1.00 95.44 186 ARG A N 1
ATOM 1453 C CA . ARG A 1 186 ? -2.066 -7.634 -1.764 1.00 95.44 186 ARG A CA 1
ATOM 1454 C C . ARG A 1 186 ? -2.989 -7.206 -0.633 1.00 95.44 186 ARG A C 1
ATOM 1456 O O . ARG A 1 186 ? -2.592 -7.326 0.520 1.00 95.44 186 ARG A O 1
ATOM 1463 N N . ILE A 1 187 ? -4.198 -6.739 -0.949 1.00 96.88 187 ILE A N 1
ATOM 1464 C CA . ILE A 1 187 ? -5.197 -6.392 0.071 1.00 96.88 187 ILE A CA 1
ATOM 1465 C C . ILE A 1 187 ? -5.495 -7.609 0.945 1.00 96.88 187 ILE A C 1
ATOM 1467 O O . ILE A 1 187 ? -5.528 -7.471 2.163 1.00 96.88 187 ILE A O 1
ATOM 1471 N N . ASP A 1 188 ? -5.649 -8.792 0.343 1.00 96.75 188 ASP A N 1
ATOM 1472 C CA . ASP A 1 188 ? -5.854 -10.033 1.088 1.00 96.75 188 ASP A CA 1
ATOM 1473 C C . ASP A 1 188 ? -4.687 -10.311 2.045 1.00 96.75 188 ASP A C 1
ATOM 1475 O O . ASP A 1 188 ? -4.899 -10.483 3.242 1.00 96.75 188 ASP A O 1
ATOM 1479 N N . SER A 1 189 ? -3.443 -10.242 1.561 1.00 95.88 189 SER A N 1
ATOM 1480 C CA . SER A 1 189 ? -2.254 -10.420 2.401 1.00 95.88 189 SER A CA 1
ATOM 1481 C C . SER A 1 189 ? -2.188 -9.410 3.549 1.00 95.88 189 SER A C 1
ATOM 1483 O O . SER A 1 189 ? -1.920 -9.807 4.678 1.00 95.88 189 SER A O 1
ATOM 1485 N N . ILE A 1 190 ? -2.438 -8.124 3.281 1.00 96.94 190 ILE A N 1
ATOM 1486 C CA . ILE A 1 190 ? -2.447 -7.065 4.303 1.00 96.94 190 ILE A CA 1
ATOM 1487 C C . ILE A 1 190 ? -3.516 -7.357 5.353 1.00 96.94 190 ILE A C 1
ATOM 1489 O O . ILE A 1 190 ? -3.244 -7.311 6.550 1.00 96.94 190 ILE A O 1
ATOM 1493 N N . TYR A 1 191 ? -4.728 -7.681 4.906 1.00 97.38 191 TYR A N 1
ATOM 1494 C CA . TYR A 1 191 ? -5.837 -8.008 5.788 1.00 97.38 191 TYR A CA 1
ATOM 1495 C C . TYR A 1 191 ? -5.494 -9.194 6.699 1.00 97.38 191 TYR A C 1
ATOM 1497 O O . TYR A 1 191 ? -5.717 -9.117 7.905 1.00 97.38 191 TYR A O 1
ATOM 1505 N N . GLN A 1 192 ? -4.914 -10.266 6.149 1.00 96.62 192 GLN A N 1
ATOM 1506 C CA . GLN A 1 192 ? -4.519 -11.433 6.938 1.00 96.62 192 GLN A CA 1
ATOM 1507 C C . GLN A 1 192 ? -3.425 -11.097 7.958 1.00 96.62 192 GLN A C 1
ATOM 1509 O O . GLN A 1 192 ? -3.521 -11.545 9.095 1.00 96.62 192 GLN A O 1
ATOM 1514 N N . GLU A 1 193 ? -2.412 -10.305 7.597 1.00 96.44 193 GLU A N 1
ATOM 1515 C CA . GLU A 1 193 ? -1.369 -9.871 8.543 1.00 96.44 193 GLU A CA 1
ATOM 1516 C C . GLU A 1 193 ? -1.959 -9.046 9.693 1.00 96.44 193 GLU A C 1
ATOM 1518 O O . GLU A 1 193 ? -1.647 -9.292 10.859 1.00 96.44 193 GLU A O 1
ATOM 1523 N N . ILE A 1 194 ? -2.879 -8.126 9.384 1.00 97.25 194 ILE A N 1
ATOM 1524 C CA . ILE A 1 194 ? -3.576 -7.334 10.400 1.00 97.25 194 ILE A CA 1
ATOM 1525 C C . ILE A 1 194 ? -4.380 -8.251 11.321 1.00 97.25 194 ILE A C 1
ATOM 1527 O O . ILE A 1 194 ? -4.191 -8.209 12.531 1.00 97.25 194 ILE A O 1
ATOM 1531 N N . VAL A 1 195 ? -5.254 -9.098 10.772 1.00 96.06 195 VAL A N 1
ATOM 1532 C CA . VAL A 1 195 ? -6.158 -9.939 11.572 1.00 96.06 195 VAL A CA 1
ATOM 1533 C C . VAL A 1 195 ? -5.407 -10.994 12.381 1.00 96.06 195 VAL A C 1
ATOM 1535 O O . VAL A 1 195 ? -5.769 -11.236 13.527 1.00 96.06 195 VAL A O 1
ATOM 1538 N N . ASN A 1 196 ? -4.355 -11.601 11.831 1.00 96.06 196 ASN A N 1
ATOM 1539 C CA . ASN A 1 196 ? -3.541 -12.584 12.552 1.00 96.06 196 ASN A CA 1
ATOM 1540 C C . ASN A 1 196 ? -2.662 -11.948 13.639 1.00 96.06 196 ASN A C 1
ATOM 1542 O O . ASN A 1 196 ? -2.187 -12.654 14.530 1.00 96.06 196 ASN A O 1
ATOM 1546 N N . GLY A 1 197 ? -2.406 -10.641 13.542 1.00 93.19 197 GLY A N 1
ATOM 1547 C CA . GLY A 1 197 ? -1.638 -9.874 14.517 1.00 93.19 197 GLY A CA 1
ATOM 1548 C C . GLY A 1 197 ? -2.450 -9.349 15.707 1.00 93.19 197 GLY A C 1
ATOM 1549 O O . GLY A 1 197 ? -1.844 -8.836 16.652 1.00 93.19 197 GLY A O 1
ATOM 1550 N N . LEU A 1 198 ? -3.783 -9.456 15.670 1.00 91.88 198 LEU A N 1
ATOM 1551 C CA . LEU A 1 198 ? -4.704 -9.048 16.742 1.00 91.88 198 LEU A CA 1
ATOM 1552 C C . LEU A 1 198 ? -4.942 -10.172 17.759 1.00 91.88 198 LEU A C 1
ATOM 1554 O O . LEU A 1 198 ? -4.963 -9.849 18.970 1.00 91.88 198 LEU A O 1
#

pLDDT: mean 84.63, std 19.93, range [31.05, 98.0]

Secondary structure (DSSP, 8-state):
-----PPP---------------------------HHHHHHHHHHHHHHHHHHHHHHHHHHHHHS-----SS-----TT-BSEEEEETTEEES--S----EESS-HHHHHHHHHHHHHHHT-EEEEEEE-TTS-EEEEEEEE-TTT--EEEEEEEEEE-TTSS-EEEEEEEEESSSSB-TTHHHHHHHHHHHHHHHT-

Radius of gyration: 32.91 Å; chains: 1; bounding box: 84×63×72 Å

Sequence (198 aa):
MKFYRWKSQQACQSFTEEKTVAGLDSPSFEAFEMDRSTLQKRGIVLVLLISSPWLLCQAWIAVGAPDEAFTVMPSCPETSSNCAHLGGGDTYRMDGEYTLTLNATVEQVWTQVERYIDDSSSKVLVDDATDSGERYVHFVERTTFWRFPDDISISVKPLADGSSSQLELHSQSRLGQSDLGVNPNRIDSIYQEIVNGL